Protein AF-A0A376YGJ1-F1 (afdb_monomer)

Solvent-accessible surface area (backbone atoms only — not comparable to full-atom values): 17238 Å² total; per-residue (Å²): 116,46,65,42,54,36,73,57,70,42,78,77,44,48,69,61,61,72,71,54,87,67,86,46,34,40,44,53,42,48,94,64,83,71,80,58,82,94,73,68,48,72,69,53,55,66,50,71,24,20,82,58,18,40,48,48,42,49,47,49,36,59,74,69,70,49,82,64,46,78,48,71,44,42,82,84,38,65,70,40,50,52,56,50,50,55,50,50,41,52,53,51,36,58,53,54,35,46,68,36,27,34,44,22,32,42,56,58,47,85,94,53,68,86,50,54,79,63,59,67,58,45,26,73,76,56,35,31,46,74,50,71,45,59,44,58,62,52,34,56,42,26,72,65,55,53,70,66,61,28,52,55,50,47,55,49,46,63,73,53,29,43,64,37,74,45,49,32,92,93,19,90,43,28,66,60,53,49,52,40,37,28,46,29,52,16,51,49,52,52,33,61,76,69,61,42,42,19,31,21,41,20,70,90,51,52,70,82,53,95,64,83,77,26,71,33,46,17,51,42,34,55,75,50,36,10,40,29,63,42,25,15,56,64,53,3,48,48,40,22,46,50,43,62,52,43,66,95,54,90,79,51,73,58,50,76,38,88,66,49,77,44,87,43,98,98,56,70,48,74,47,68,42,60,98,60,49,49,26,62,51,66,55,85,63,90,48,52,77,45,78,88,79,92,77,84,84,58,75,76,76,85,69,82,132

InterPro domains:
  IPR003762 L-arabinose isomerase [PTHR38464] (1-297)
  IPR004216 L-fucose/L-arabinose isomerase, C-terminal [SSF50443] (253-297)
  IPR009015 L-fucose isomerase, N-terminal/central domain superfamily [SSF53743] (1-250)
  IPR024664 L-arabinose isomerase, C-terminal [PF11762] (252-297)
  IPR038583 L-arabinose isomerase, N-terminal domain superfamily [G3DSA:3.40.50.10940] (1-99)
  IPR055389 L-arabinose isomerase, N-terminal domain [PF02610] (1-97)
  IPR055390 L-arabinose isomerase, central domain [PF24856] (101-248)

Radius of gyration: 26.31 Å; Cα contacts (8 Å, |Δi|>4): 463; chains: 1; bounding box: 79×52×74 Å

Organism: Escherichia coli (NCBI:txid562)

Foldseek 3Di:
DDEQQAADQQVVCVVVVVPDPAAAEYELEWADQDDPVVDDDPVNCRGRPSVVSVVNNVVVCVVVVHDYHYAYDYPPDPVSVVVVVLVVLVRVLLVVQLVAEEEEADAFAPPDDPLDDDQVVCCVVRNYHYDYDYLVVLLVLLVPDDLVQLVVVVVVLVVFAAEDQLCDVVHVCVVVSSLLSSSLRSVVVVCVVVVHQFYEYELAHNVNRPDDNFPSQLVVVLVQFFYDYRRRRVRSSVQSSVSSSCPPHDAFTWDWDQDDWDDDVVDTDTDIDDLHHTHCSHPPDRHYYDDDDDDDPRPPPDDDD

pLDDT: mean 96.45, std 10.02, range [27.73, 98.94]

Nearest PDB structures (foldseek):
  4f2d-assembly1_A  TM=1.000E+00  e=1.260E-53  Escherichia coli K-12
  2ajt-assembly1_A  TM=9.949E-01  e=4.980E-51  Escherichia coli
  7chl-assembly1_D  TM=9.879E-01  e=1.917E-42  Alicyclobacillus sp. TP7
  7cyy-assembly1_A  TM=9.815E-01  e=2.415E-39  Geobacillus kaustophilus HTA426
  7cyy-assembly1_F-2  TM=9.800E-01  e=7.699E-39  Geobacillus kaustophilus HTA426

Secondary structure (DSSP, 8-state):
-B---S---GGGGHHHHHH--S-EEEEE--SSSS--TTT--HHHHHHS-HHHHHHHHHHHHHHTT--EEEEES-TT-HHHHHHHHHHHHHHHHHHHHTT-EEEEES-PPTT-STT---HHHHHHHT--EEEEE-HHHHHHHHHTS-HHHHHHHHHHHHHHSEE-TTTSTT-TTHHHHHHHHHHHHHHHHHHHHHT-SEEE--TT--TT-SS--SHHHHHHHHTT-EEESTT-HHHHHHHHHHHHHHTTSSS-----EEEEEE--TT--EEEEE-SS---GGG-SSSSPEE-------S-------

Structure (mmCIF, N/CA/C/O backbone):
data_AF-A0A376YGJ1-F1
#
_entry.id   AF-A0A376YGJ1-F1
#
loop_
_atom_site.group_PDB
_atom_site.id
_atom_site.type_symbol
_atom_site.label_atom_id
_atom_site.label_alt_id
_atom_site.label_comp_id
_atom_site.label_asym_id
_atom_site.label_entity_id
_atom_site.label_seq_id
_atom_site.pdbx_PDB_ins_code
_atom_site.Cartn_x
_atom_site.Cartn_y
_atom_site.Cartn_z
_atom_site.occupancy
_atom_site.B_iso_or_equiv
_atom_site.auth_seq_id
_atom_site.auth_comp_id
_atom_site.auth_asym_id
_atom_site.auth_atom_id
_atom_site.pdbx_PDB_model_num
ATOM 1 N N . MET A 1 1 ? 13.998 -6.269 -17.082 1.00 97.00 1 MET A N 1
ATOM 2 C CA . MET A 1 1 ? 14.797 -5.212 -17.734 1.00 97.00 1 MET A CA 1
ATOM 3 C C . MET A 1 1 ? 15.552 -5.843 -18.888 1.00 97.00 1 MET A C 1
ATOM 5 O O . MET A 1 1 ? 16.022 -6.960 -18.718 1.00 97.00 1 MET A O 1
ATOM 9 N N . VAL A 1 2 ? 15.627 -5.175 -20.035 1.00 98.44 2 VAL A N 1
ATOM 10 C CA . VAL A 1 2 ? 16.348 -5.652 -21.224 1.00 98.44 2 VAL A CA 1
ATOM 11 C C . VAL A 1 2 ? 17.367 -4.609 -21.674 1.00 98.44 2 VAL A C 1
ATOM 13 O O . VAL A 1 2 ? 17.101 -3.410 -21.598 1.00 98.44 2 VAL A O 1
ATOM 16 N N . TRP A 1 3 ? 18.519 -5.066 -22.155 1.00 98.75 3 TRP A N 1
ATOM 17 C CA . TRP A 1 3 ? 19.535 -4.243 -22.805 1.00 98.75 3 TRP A CA 1
ATOM 18 C C . TRP A 1 3 ? 19.910 -4.908 -24.125 1.00 98.75 3 TRP A C 1
ATOM 20 O O . TRP A 1 3 ? 20.276 -6.081 -24.162 1.00 98.75 3 TRP A O 1
ATOM 30 N N . LEU A 1 4 ? 19.778 -4.159 -25.216 1.00 98.62 4 LEU A N 1
ATOM 31 C CA . LEU A 1 4 ? 20.084 -4.627 -26.560 1.00 98.62 4 LEU A CA 1
ATOM 32 C C . LEU A 1 4 ? 21.551 -4.306 -26.844 1.00 98.62 4 LEU A C 1
ATOM 34 O O . LEU A 1 4 ? 21.846 -3.266 -27.428 1.00 98.62 4 LEU A O 1
ATOM 38 N N . HIS A 1 5 ? 22.459 -5.151 -26.350 1.00 98.44 5 HIS A N 1
ATOM 39 C CA . HIS A 1 5 ? 23.905 -4.949 -26.498 1.00 98.44 5 HIS A CA 1
ATOM 40 C C . HIS A 1 5 ? 24.308 -4.854 -27.977 1.00 98.44 5 HIS A C 1
ATOM 42 O O . HIS A 1 5 ? 24.917 -3.872 -28.399 1.00 98.44 5 HIS A O 1
ATOM 48 N N . THR A 1 6 ? 23.861 -5.831 -28.768 1.00 98.31 6 THR A N 1
ATOM 49 C CA . THR A 1 6 ? 24.009 -5.868 -30.224 1.00 98.31 6 THR A CA 1
ATOM 50 C C . THR A 1 6 ? 22.675 -5.627 -30.940 1.00 98.31 6 THR A C 1
ATOM 52 O O . THR A 1 6 ? 21.619 -5.474 -30.313 1.00 98.31 6 THR A O 1
ATOM 55 N N . PHE A 1 7 ? 22.701 -5.612 -32.276 1.00 98.25 7 PHE A N 1
ATOM 56 C CA . PHE A 1 7 ? 21.483 -5.600 -33.073 1.00 98.25 7 PHE A CA 1
ATOM 57 C C . PHE A 1 7 ? 20.750 -6.940 -32.936 1.00 98.25 7 PHE A C 1
ATOM 59 O O . PHE A 1 7 ? 21.272 -7.992 -33.300 1.00 98.25 7 PHE A O 1
ATOM 66 N N . SER A 1 8 ? 19.523 -6.897 -32.419 1.00 98.25 8 SER A N 1
ATOM 67 C CA . SER A 1 8 ? 18.654 -8.063 -32.268 1.00 98.25 8 SER A CA 1
ATOM 68 C C . SER A 1 8 ? 17.369 -7.826 -33.068 1.00 98.25 8 SER A C 1
ATOM 70 O O . SER A 1 8 ? 16.503 -7.087 -32.592 1.00 98.25 8 SER A O 1
ATOM 72 N N . PRO A 1 9 ? 17.242 -8.389 -34.289 1.00 98.62 9 PRO A N 1
ATOM 73 C CA . PRO A 1 9 ? 16.122 -8.113 -35.188 1.00 98.62 9 PRO A CA 1
ATOM 74 C C . PRO A 1 9 ? 14.761 -8.308 -34.509 1.00 98.62 9 PRO A C 1
ATOM 76 O O . PRO A 1 9 ? 14.445 -9.396 -34.016 1.00 98.62 9 PRO A O 1
ATOM 79 N N . ALA A 1 10 ? 13.918 -7.271 -34.500 1.00 98.56 10 ALA A N 1
ATOM 80 C CA . ALA A 1 10 ? 12.790 -7.225 -33.573 1.00 98.56 10 ALA A CA 1
ATOM 81 C C . ALA A 1 10 ? 11.686 -8.256 -33.864 1.00 98.56 10 ALA A C 1
ATOM 83 O O . ALA A 1 10 ? 10.926 -8.623 -32.967 1.00 98.56 10 ALA A O 1
ATOM 84 N N . LYS A 1 11 ? 11.628 -8.809 -35.083 1.00 98.50 11 LYS A N 1
ATOM 85 C CA . LYS A 1 11 ? 10.717 -9.921 -35.407 1.00 98.50 11 LYS A CA 1
ATOM 86 C C . LYS A 1 11 ? 10.926 -11.142 -34.505 1.00 98.50 11 LYS A C 1
ATOM 88 O O . LYS A 1 11 ? 9.956 -11.831 -34.203 1.00 98.50 11 LYS A O 1
ATOM 93 N N . MET A 1 12 ? 12.156 -11.386 -34.044 1.00 98.75 12 MET A N 1
ATOM 94 C CA . MET A 1 12 ? 12.474 -12.488 -33.126 1.00 98.75 12 MET A CA 1
ATOM 95 C C . MET A 1 12 ? 11.789 -12.329 -31.760 1.00 98.75 12 MET A C 1
ATOM 97 O O . MET A 1 12 ? 11.536 -13.316 -31.075 1.00 98.75 12 MET A O 1
ATOM 101 N N . TRP A 1 13 ? 11.448 -11.096 -31.379 1.00 98.75 13 TRP A N 1
ATOM 102 C CA . TRP A 1 13 ? 10.863 -10.771 -30.081 1.00 98.75 13 TRP A CA 1
ATOM 103 C C . TRP A 1 13 ? 9.337 -10.882 -30.053 1.00 98.75 13 TRP A C 1
ATOM 105 O O . TRP A 1 13 ? 8.764 -10.918 -28.968 1.00 98.75 13 TRP A O 1
ATOM 115 N N . ILE A 1 14 ? 8.669 -10.964 -31.211 1.00 98.69 14 ILE A N 1
ATOM 116 C CA . ILE A 1 14 ? 7.203 -10.857 -31.315 1.00 98.69 14 ILE A CA 1
ATOM 117 C C . ILE A 1 14 ? 6.492 -11.888 -30.436 1.00 98.69 14 ILE A C 1
ATOM 119 O O . ILE A 1 14 ? 5.648 -11.514 -29.624 1.00 98.69 14 ILE A O 1
ATOM 123 N N . ASN A 1 15 ? 6.841 -13.172 -30.550 1.00 98.69 15 ASN A N 1
ATOM 124 C CA . ASN A 1 15 ? 6.140 -14.227 -29.811 1.00 98.69 15 ASN A CA 1
ATOM 125 C C . ASN A 1 15 ? 6.351 -14.089 -28.296 1.00 98.69 15 ASN A C 1
ATOM 127 O O . ASN A 1 15 ? 5.395 -14.184 -27.529 1.00 98.69 15 ASN A O 1
ATOM 131 N N . GLY A 1 16 ? 7.582 -13.780 -27.872 1.00 98.50 16 GLY A N 1
ATOM 132 C CA . GLY A 1 16 ? 7.906 -13.558 -26.462 1.00 98.50 16 GLY A CA 1
ATOM 133 C C . GLY A 1 16 ? 7.192 -12.336 -25.881 1.00 98.50 16 GLY A C 1
ATOM 134 O O . GLY A 1 16 ? 6.570 -12.430 -24.825 1.00 98.50 16 GLY A O 1
ATOM 135 N N . LEU A 1 17 ? 7.211 -11.204 -26.591 1.00 98.44 17 LEU A N 1
ATOM 136 C CA . LEU A 1 17 ? 6.514 -9.984 -26.176 1.00 98.44 17 LEU A CA 1
ATOM 137 C C . LEU A 1 17 ? 4.992 -10.154 -26.173 1.00 98.44 17 LEU A C 1
ATOM 139 O O . LEU A 1 17 ? 4.326 -9.551 -25.337 1.00 98.44 17 LEU A O 1
ATOM 143 N N . THR A 1 18 ? 4.434 -10.980 -27.062 1.00 98.44 18 THR A N 1
ATOM 144 C CA . THR A 1 18 ? 2.984 -11.230 -27.138 1.00 98.44 18 THR A CA 1
ATOM 145 C C . THR A 1 18 ? 2.457 -11.940 -25.889 1.00 98.44 18 THR A C 1
ATOM 147 O O . THR A 1 18 ? 1.373 -11.611 -25.417 1.00 98.44 18 THR A O 1
ATOM 150 N N . MET A 1 19 ? 3.217 -12.883 -25.324 1.00 98.38 19 MET A N 1
ATOM 151 C CA . MET A 1 19 ? 2.807 -13.631 -24.125 1.00 98.38 19 MET A CA 1
ATOM 152 C C . MET A 1 19 ? 3.266 -12.998 -22.799 1.00 98.38 19 MET A C 1
ATOM 154 O O . MET A 1 19 ? 2.850 -13.435 -21.723 1.00 98.38 19 MET A O 1
ATOM 158 N N . LEU A 1 20 ? 4.137 -11.986 -22.850 1.00 98.06 20 LEU A N 1
ATOM 159 C CA . LEU A 1 20 ? 4.721 -11.370 -21.662 1.00 98.06 20 LEU A CA 1
ATOM 160 C C . LEU A 1 20 ? 3.669 -10.584 -20.860 1.00 98.06 20 LEU A C 1
ATOM 162 O O . LEU A 1 20 ? 3.177 -9.546 -21.290 1.00 98.06 20 LEU A O 1
ATOM 166 N N . ASN A 1 21 ? 3.384 -11.041 -19.637 1.00 96.56 21 ASN A N 1
ATOM 167 C CA . ASN A 1 21 ? 2.434 -10.398 -18.712 1.00 96.56 21 ASN A CA 1
ATOM 168 C C . ASN A 1 21 ? 3.102 -9.604 -17.565 1.00 96.56 21 ASN A C 1
ATOM 170 O O . ASN A 1 21 ? 2.425 -9.040 -16.693 1.00 96.56 21 ASN A O 1
ATOM 174 N N . LYS A 1 22 ? 4.439 -9.534 -17.564 1.00 97.31 22 LYS A N 1
ATOM 175 C CA . LYS A 1 22 ? 5.247 -8.756 -16.615 1.00 97.31 22 LYS A CA 1
ATOM 176 C C . LYS A 1 22 ? 5.692 -7.438 -17.269 1.00 97.31 22 LYS A C 1
ATOM 178 O O . LYS A 1 22 ? 5.923 -7.417 -18.475 1.00 97.31 22 LYS A O 1
ATOM 183 N N . PRO A 1 23 ? 5.794 -6.334 -16.507 1.00 97.75 23 PRO A N 1
ATOM 184 C CA . PRO A 1 23 ? 6.205 -5.047 -17.064 1.00 97.75 23 PRO A CA 1
ATOM 185 C C . PRO A 1 23 ? 7.635 -5.115 -17.618 1.00 97.75 23 PRO A C 1
ATOM 187 O O . PRO A 1 23 ? 8.488 -5.825 -17.081 1.00 97.75 23 PRO A O 1
ATOM 190 N N . LEU A 1 24 ? 7.904 -4.341 -18.672 1.00 98.50 24 LEU A N 1
ATOM 191 C CA . LEU A 1 24 ? 9.190 -4.320 -19.367 1.00 98.50 24 LEU A CA 1
ATOM 192 C C . LEU A 1 24 ? 9.806 -2.915 -19.354 1.00 98.50 24 LEU A C 1
ATOM 194 O O . LEU A 1 24 ? 9.124 -1.917 -19.587 1.00 98.50 24 LEU A O 1
ATOM 198 N N . LEU A 1 25 ? 11.114 -2.864 -19.097 1.00 98.81 25 LEU A N 1
ATOM 199 C CA . LEU A 1 25 ? 11.947 -1.672 -19.231 1.00 98.81 25 LEU A CA 1
ATOM 200 C C . LEU A 1 25 ? 13.136 -1.991 -20.125 1.00 98.81 25 LEU A C 1
ATOM 202 O O . LEU A 1 25 ? 13.844 -2.974 -19.879 1.00 98.81 25 LEU A O 1
ATOM 206 N N . GLN A 1 26 ? 13.353 -1.140 -21.120 1.00 98.81 26 GLN A N 1
ATOM 207 C CA . GLN A 1 26 ? 14.577 -1.081 -21.898 1.00 98.81 26 GLN A CA 1
ATOM 208 C C . GLN A 1 26 ? 15.569 -0.148 -21.204 1.00 98.81 26 GLN A C 1
ATOM 210 O O . GLN A 1 26 ? 15.301 1.045 -21.038 1.00 98.81 26 GLN A O 1
ATOM 215 N N . PHE A 1 27 ? 16.734 -0.681 -20.843 1.00 98.81 27 PHE A N 1
ATOM 216 C CA . PHE A 1 27 ? 17.872 0.142 -20.467 1.00 98.81 27 PHE A CA 1
ATOM 217 C C . PHE A 1 27 ? 18.723 0.393 -21.717 1.00 98.81 27 PHE A C 1
ATOM 219 O O . PHE A 1 27 ? 19.460 -0.477 -22.185 1.00 98.81 27 PHE A O 1
ATOM 226 N N . HIS A 1 28 ? 18.544 1.569 -22.316 1.00 98.81 28 HIS A N 1
ATOM 227 C CA . HIS A 1 28 ? 19.243 2.018 -23.515 1.00 98.81 28 HIS A CA 1
ATOM 228 C C . HIS A 1 28 ? 20.623 2.564 -23.124 1.00 98.81 28 HIS A C 1
ATOM 230 O O . HIS A 1 28 ? 20.833 3.772 -23.004 1.00 98.81 28 HIS A O 1
ATOM 236 N N . THR A 1 29 ? 21.541 1.637 -22.852 1.00 98.81 29 THR A N 1
ATOM 237 C CA . THR A 1 29 ? 22.877 1.912 -22.315 1.00 98.81 29 THR A CA 1
ATOM 238 C C . THR A 1 29 ? 23.989 1.387 -23.224 1.00 98.81 29 THR A C 1
ATOM 240 O O . THR A 1 29 ? 23.731 0.725 -24.227 1.00 98.81 29 THR A O 1
ATOM 243 N N . GLN A 1 30 ? 25.237 1.670 -22.866 1.00 98.44 30 GLN A N 1
ATOM 244 C CA . GLN A 1 30 ? 26.439 1.211 -23.556 1.00 98.44 30 GLN A CA 1
ATOM 245 C C . GLN A 1 30 ? 27.495 0.812 -22.522 1.00 98.44 30 GLN A C 1
ATOM 247 O O . GLN A 1 30 ? 27.540 1.385 -21.435 1.00 98.44 30 GLN A O 1
ATOM 252 N N . PHE A 1 31 ? 28.345 -0.164 -22.855 1.00 98.25 31 PHE A N 1
ATOM 253 C CA . PHE A 1 31 ? 29.395 -0.646 -21.953 1.00 98.25 31 PHE A CA 1
ATOM 254 C C . PHE A 1 31 ? 30.426 0.449 -21.628 1.00 98.25 31 PHE A C 1
ATOM 256 O O . PHE A 1 31 ? 30.627 0.799 -20.464 1.00 98.25 31 PHE A O 1
ATOM 263 N N . ASN A 1 32 ? 31.041 1.027 -22.659 1.00 97.44 32 ASN A N 1
ATOM 264 C CA . ASN A 1 32 ? 31.945 2.167 -22.556 1.00 97.44 32 ASN A CA 1
ATOM 265 C C . ASN A 1 32 ? 31.159 3.488 -22.478 1.00 97.44 32 ASN A C 1
ATOM 267 O O . ASN A 1 32 ? 30.147 3.657 -23.162 1.00 97.44 32 ASN A O 1
ATOM 271 N N . ALA A 1 33 ? 31.646 4.430 -21.666 1.00 97.31 33 ALA A N 1
ATOM 272 C CA . ALA A 1 33 ? 31.049 5.761 -21.540 1.00 97.31 33 ALA A CA 1
ATOM 273 C C . ALA A 1 33 ? 31.447 6.675 -22.711 1.00 97.31 33 ALA A C 1
ATOM 275 O O . ALA A 1 33 ? 30.586 7.171 -23.431 1.00 97.31 33 ALA A O 1
ATOM 276 N N . ALA A 1 34 ? 32.753 6.861 -22.923 1.00 98.06 34 ALA A N 1
ATOM 277 C CA . ALA A 1 34 ? 33.300 7.608 -24.054 1.00 98.06 34 ALA A CA 1
ATOM 278 C C . ALA A 1 34 ? 33.642 6.672 -25.222 1.00 98.06 34 ALA A C 1
ATOM 280 O O . ALA A 1 34 ? 33.912 5.485 -25.019 1.00 98.06 34 ALA A O 1
ATOM 281 N N . LEU A 1 35 ? 33.634 7.205 -26.444 1.00 98.00 35 LEU A N 1
ATOM 282 C CA . LEU A 1 35 ? 34.082 6.474 -27.628 1.00 98.00 35 LEU A CA 1
ATOM 283 C C . LEU A 1 35 ? 35.618 6.430 -27.681 1.00 98.00 35 LEU A C 1
ATOM 285 O O . LEU A 1 35 ? 36.258 7.443 -27.389 1.00 98.00 35 LEU A O 1
ATOM 289 N N . PRO A 1 36 ? 36.217 5.288 -28.060 1.00 97.62 36 PRO A N 1
ATOM 290 C CA . PRO A 1 36 ? 37.661 5.171 -28.211 1.00 97.62 36 PRO A CA 1
ATOM 291 C C . PRO A 1 36 ? 38.105 5.737 -29.571 1.00 97.62 36 PRO A C 1
ATOM 293 O O . PRO A 1 36 ? 38.353 4.987 -30.505 1.00 97.62 36 PRO A O 1
ATOM 296 N N . TRP A 1 37 ? 38.161 7.065 -29.713 1.00 98.12 37 TRP A N 1
ATOM 297 C CA . TRP A 1 37 ? 38.363 7.738 -31.010 1.00 98.12 37 TRP A CA 1
ATOM 298 C C . TRP A 1 37 ? 39.585 7.261 -31.801 1.00 98.12 37 TRP A C 1
ATOM 300 O O . TRP A 1 37 ? 39.493 7.110 -33.015 1.00 98.12 37 TRP A O 1
ATOM 310 N N . ASP A 1 38 ? 40.692 6.985 -31.116 1.00 98.06 38 ASP A N 1
ATOM 311 C CA . ASP A 1 38 ? 41.955 6.609 -31.759 1.00 98.06 38 ASP A CA 1
ATOM 312 C C . ASP A 1 38 ? 42.043 5.113 -32.109 1.00 98.06 38 ASP A C 1
ATOM 314 O O . ASP A 1 38 ? 42.959 4.701 -32.819 1.00 98.06 38 ASP A O 1
ATOM 318 N N . SER A 1 39 ? 41.120 4.285 -31.605 1.00 97.38 39 SER A N 1
ATOM 319 C CA . SER A 1 39 ? 41.153 2.823 -31.769 1.00 97.38 39 SER A CA 1
ATOM 320 C C . SER A 1 39 ? 39.818 2.192 -32.168 1.00 97.38 39 SER A C 1
ATOM 322 O O . SER A 1 39 ? 39.719 0.968 -32.218 1.00 97.38 39 SER A O 1
ATOM 324 N N . ILE A 1 40 ? 38.787 2.993 -32.451 1.00 97.44 40 ILE A N 1
ATOM 325 C CA . ILE A 1 40 ? 37.493 2.494 -32.914 1.00 97.44 40 ILE A CA 1
ATOM 326 C C . ILE A 1 40 ? 37.634 1.832 -34.287 1.00 97.44 40 ILE A C 1
ATOM 328 O O . ILE A 1 40 ? 38.136 2.427 -35.240 1.00 97.44 40 ILE A O 1
ATOM 332 N N . ASP A 1 41 ? 37.145 0.601 -34.390 1.00 98.12 41 ASP A N 1
ATOM 333 C CA . ASP A 1 41 ? 37.183 -0.198 -35.608 1.00 98.12 41 ASP A CA 1
ATOM 334 C C . ASP A 1 41 ? 35.850 -0.934 -35.850 1.00 98.12 41 ASP A C 1
ATOM 336 O O . ASP A 1 41 ? 34.850 -0.739 -35.150 1.00 98.12 41 ASP A O 1
ATOM 340 N N . MET A 1 42 ? 35.810 -1.760 -36.900 1.00 98.00 42 MET A N 1
ATOM 341 C CA . MET A 1 42 ? 34.613 -2.522 -37.264 1.00 98.00 42 MET A CA 1
ATOM 342 C C . MET A 1 42 ? 34.237 -3.583 -36.225 1.00 98.00 42 MET A C 1
ATOM 344 O O . MET A 1 42 ? 33.048 -3.861 -36.066 1.00 98.00 42 MET A O 1
ATOM 348 N N . ASP A 1 43 ? 35.205 -4.157 -35.512 1.00 98.25 43 ASP A N 1
ATOM 349 C CA . ASP A 1 43 ? 34.935 -5.168 -34.489 1.00 98.25 43 ASP A CA 1
ATOM 350 C C . ASP A 1 43 ? 34.242 -4.527 -33.285 1.00 98.25 43 ASP A C 1
ATOM 352 O O . ASP A 1 43 ? 33.207 -5.022 -32.822 1.00 98.25 43 ASP A O 1
ATOM 356 N N . PHE A 1 44 ? 34.726 -3.356 -32.861 1.00 98.25 44 PHE A N 1
ATOM 357 C CA . PHE A 1 44 ? 34.048 -2.527 -31.871 1.00 98.25 44 PHE A CA 1
ATOM 358 C C . PHE A 1 44 ? 32.624 -2.159 -32.321 1.00 98.25 44 PHE A C 1
ATOM 360 O O . PHE A 1 44 ? 31.667 -2.337 -31.563 1.00 98.25 44 PHE A O 1
ATOM 367 N N . MET A 1 45 ? 32.445 -1.687 -33.562 1.00 97.88 45 MET A N 1
ATOM 368 C CA . MET A 1 45 ? 31.122 -1.291 -34.067 1.00 97.88 45 MET A CA 1
ATOM 369 C C . MET A 1 45 ? 30.140 -2.467 -34.192 1.00 97.88 45 MET A C 1
ATOM 371 O O . MET A 1 45 ? 28.945 -2.287 -33.953 1.00 97.88 45 MET A O 1
ATOM 375 N N . ASN A 1 46 ? 30.616 -3.673 -34.513 1.00 97.00 46 ASN A N 1
ATOM 376 C CA . ASN A 1 46 ? 29.782 -4.877 -34.558 1.00 97.00 46 ASN A CA 1
ATOM 377 C C . ASN A 1 46 ? 29.303 -5.309 -33.159 1.00 97.00 46 ASN A C 1
ATOM 379 O O . ASN A 1 46 ? 28.216 -5.885 -33.025 1.00 97.00 46 ASN A O 1
ATOM 383 N N . LEU A 1 47 ? 30.083 -5.022 -32.115 1.00 98.25 47 LEU A N 1
ATOM 384 C CA . LEU A 1 47 ? 29.772 -5.403 -30.740 1.00 98.25 47 LEU A CA 1
ATOM 385 C C . LEU A 1 47 ? 28.927 -4.345 -30.008 1.00 98.25 47 LEU A C 1
ATOM 387 O O . LEU A 1 47 ? 27.891 -4.665 -29.425 1.00 98.25 47 LEU A O 1
ATOM 391 N N . ASN A 1 48 ? 29.332 -3.075 -30.055 1.00 98.00 48 ASN A N 1
ATOM 392 C CA . ASN A 1 48 ? 28.802 -1.996 -29.215 1.00 98.00 48 ASN A CA 1
ATOM 393 C C . ASN A 1 48 ? 27.710 -1.179 -29.924 1.00 98.00 48 ASN A C 1
ATOM 395 O O . ASN A 1 48 ? 27.840 0.025 -30.131 1.00 98.00 48 ASN A O 1
ATOM 399 N N . GLN A 1 49 ? 26.605 -1.832 -30.288 1.00 98.00 49 GLN A N 1
ATOM 400 C CA . GLN A 1 49 ? 25.630 -1.275 -31.234 1.00 98.00 49 GLN A CA 1
ATOM 401 C C . GLN A 1 49 ? 24.210 -1.059 -30.676 1.00 98.00 49 GLN A C 1
ATOM 403 O O . GLN A 1 49 ? 23.213 -1.075 -31.408 1.00 98.00 49 GLN A O 1
ATOM 408 N N . THR A 1 50 ? 24.087 -0.778 -29.374 1.00 98.69 50 THR A N 1
ATOM 409 C CA . THR A 1 50 ? 22.798 -0.416 -28.754 1.00 98.69 50 THR A CA 1
ATOM 410 C C . THR A 1 50 ? 22.153 0.821 -29.392 1.00 98.69 50 THR A C 1
ATOM 412 O O . THR A 1 50 ? 20.924 0.907 -29.422 1.00 98.69 50 THR A O 1
ATOM 415 N N . ALA A 1 51 ? 22.941 1.750 -29.948 1.00 98.44 51 ALA A N 1
ATOM 416 C CA . ALA A 1 51 ? 22.440 2.989 -30.546 1.00 98.44 51 ALA A CA 1
ATOM 417 C C . ALA A 1 51 ? 21.348 2.745 -31.608 1.00 98.44 51 ALA A C 1
ATOM 419 O O . ALA A 1 51 ? 20.303 3.402 -31.569 1.00 98.44 51 ALA A O 1
ATOM 420 N N . HIS A 1 52 ? 21.531 1.772 -32.507 1.00 98.31 52 HIS A N 1
ATOM 421 C CA . HIS A 1 52 ? 20.501 1.356 -33.471 1.00 98.31 52 HIS A CA 1
ATOM 422 C C . HIS A 1 52 ? 19.746 0.093 -33.048 1.00 98.31 52 HIS A C 1
ATOM 424 O O . HIS A 1 52 ? 18.533 0.043 -33.247 1.00 98.31 52 HIS A O 1
ATOM 430 N N . GLY A 1 53 ? 20.386 -0.879 -32.386 1.00 98.56 53 GLY A N 1
ATOM 431 C CA . GLY A 1 53 ? 19.695 -2.081 -31.893 1.00 98.56 53 GLY A CA 1
ATOM 432 C C . GLY A 1 53 ? 18.565 -1.765 -30.909 1.00 98.56 53 GLY A C 1
ATOM 433 O O . GLY A 1 53 ? 17.468 -2.316 -30.992 1.00 98.56 53 GLY A O 1
ATOM 434 N N . GLY A 1 54 ? 18.785 -0.796 -30.022 1.00 98.69 54 GLY A N 1
ATOM 435 C CA . GLY A 1 54 ? 17.764 -0.326 -29.099 1.00 98.69 54 GLY A CA 1
ATOM 436 C C . GLY A 1 54 ? 16.619 0.442 -29.769 1.00 98.69 54 GLY A C 1
ATOM 437 O O . GLY A 1 54 ? 15.508 0.414 -29.245 1.00 98.69 54 GLY A O 1
ATOM 438 N N . ARG A 1 55 ? 16.854 1.096 -30.915 1.00 98.81 55 ARG A N 1
ATOM 439 C CA . ARG A 1 55 ? 15.804 1.788 -31.688 1.00 98.81 55 ARG A CA 1
ATOM 440 C C . ARG A 1 55 ? 14.891 0.796 -32.407 1.00 98.81 55 ARG A C 1
ATOM 442 O O . ARG A 1 55 ? 13.676 0.958 -32.358 1.00 98.81 55 ARG A O 1
ATOM 449 N N . GLU A 1 56 ? 15.469 -0.249 -32.994 1.00 98.75 56 GLU A N 1
ATOM 450 C CA . GLU A 1 56 ? 14.728 -1.361 -33.609 1.00 98.75 56 GLU A CA 1
ATOM 451 C C . GLU A 1 56 ? 13.829 -2.074 -32.584 1.00 98.75 56 GLU A C 1
ATOM 453 O O . GLU A 1 56 ? 12.646 -2.311 -32.831 1.00 98.75 56 GLU A O 1
ATOM 458 N N . PHE A 1 57 ? 14.344 -2.331 -31.376 1.00 98.81 57 PHE A N 1
ATOM 459 C CA . PHE A 1 57 ? 13.518 -2.860 -30.288 1.00 98.81 57 PHE A CA 1
ATOM 460 C C . PHE A 1 57 ? 12.416 -1.875 -29.851 1.00 98.81 57 PHE A C 1
ATOM 462 O O . PHE A 1 57 ? 11.272 -2.274 -29.631 1.00 98.81 57 PHE A O 1
ATOM 469 N N . GLY A 1 58 ? 12.726 -0.577 -29.784 1.00 98.69 58 GLY A N 1
ATOM 470 C CA . GLY A 1 58 ? 11.732 0.465 -29.511 1.00 98.69 58 GLY A CA 1
ATOM 471 C C . GLY A 1 58 ? 10.587 0.479 -30.533 1.00 98.69 58 GLY A C 1
ATOM 472 O O . GLY A 1 58 ? 9.423 0.634 -30.154 1.00 98.69 58 GLY A O 1
ATOM 473 N N . PHE A 1 59 ? 10.891 0.247 -31.817 1.00 98.81 59 PHE A N 1
ATOM 474 C CA . PHE A 1 59 ? 9.881 0.158 -32.871 1.00 98.81 59 PHE A CA 1
ATOM 475 C C . PHE A 1 59 ? 8.872 -0.963 -32.610 1.00 98.81 59 PHE A C 1
ATOM 477 O O . PHE A 1 59 ? 7.670 -0.703 -32.687 1.00 98.81 59 PHE A O 1
ATOM 484 N N . ILE A 1 60 ? 9.308 -2.188 -32.280 1.00 98.69 60 ILE A N 1
ATOM 485 C CA . ILE A 1 60 ? 8.350 -3.289 -32.091 1.00 98.69 60 ILE A CA 1
ATOM 486 C C . ILE A 1 60 ? 7.448 -3.064 -30.875 1.00 98.69 60 ILE A C 1
ATOM 488 O O . ILE A 1 60 ? 6.249 -3.337 -30.954 1.00 98.69 60 ILE A O 1
ATOM 492 N N . GLY A 1 61 ? 7.981 -2.481 -29.796 1.00 98.19 61 GLY A N 1
ATOM 493 C CA . GLY A 1 61 ? 7.195 -2.086 -28.626 1.00 98.19 61 GLY A CA 1
ATOM 494 C C . GLY A 1 61 ? 6.098 -1.081 -28.976 1.00 98.19 61 GLY A C 1
ATOM 495 O O . GLY A 1 61 ? 4.921 -1.307 -28.677 1.00 98.19 61 GLY A O 1
ATOM 496 N N . ALA A 1 62 ? 6.464 -0.017 -29.700 1.00 98.62 62 ALA A N 1
ATOM 497 C CA . ALA A 1 62 ? 5.522 0.991 -30.181 1.00 98.62 62 ALA A CA 1
ATOM 498 C C . ALA A 1 62 ? 4.501 0.404 -31.173 1.00 98.62 62 ALA A C 1
ATOM 500 O O . ALA A 1 62 ? 3.300 0.661 -31.065 1.00 98.62 62 ALA A O 1
ATOM 501 N N . ARG A 1 63 ? 4.952 -0.442 -32.108 1.00 98.56 63 ARG A N 1
ATOM 502 C CA . ARG A 1 63 ? 4.104 -1.095 -33.113 1.00 98.56 63 ARG A CA 1
ATOM 503 C C . ARG A 1 63 ? 3.057 -2.010 -32.477 1.00 98.56 63 ARG A C 1
ATOM 505 O O . ARG A 1 63 ? 1.916 -2.019 -32.937 1.00 98.56 63 ARG A O 1
ATOM 512 N N . MET A 1 64 ? 3.429 -2.746 -31.430 1.00 98.44 64 MET A N 1
ATOM 513 C CA . MET A 1 64 ? 2.531 -3.610 -30.654 1.00 98.44 64 MET A CA 1
ATOM 514 C C . MET A 1 64 ? 1.695 -2.840 -29.616 1.00 98.44 64 MET A C 1
ATOM 516 O O . MET A 1 64 ? 0.873 -3.451 -28.937 1.00 98.44 64 MET A O 1
ATOM 520 N N . ARG A 1 65 ? 1.882 -1.515 -29.492 1.00 98.19 65 ARG A N 1
ATOM 521 C CA . ARG A 1 65 ? 1.224 -0.644 -28.498 1.00 98.19 65 ARG A CA 1
ATOM 522 C C . ARG A 1 65 ? 1.434 -1.119 -27.056 1.00 98.19 65 ARG A C 1
ATOM 524 O O . ARG A 1 65 ? 0.539 -1.012 -26.219 1.00 98.19 65 ARG A O 1
ATOM 531 N N . GLN A 1 66 ? 2.616 -1.654 -26.764 1.00 97.50 66 GLN A N 1
ATOM 532 C CA . GLN A 1 66 ? 2.972 -2.090 -25.420 1.00 97.50 66 GLN A CA 1
ATOM 533 C C . GLN A 1 66 ? 3.557 -0.933 -24.606 1.00 97.50 66 GLN A C 1
ATOM 535 O O . GLN A 1 66 ? 4.279 -0.086 -25.127 1.00 97.50 66 GLN A O 1
ATOM 540 N N . GLN A 1 67 ? 3.271 -0.911 -23.303 1.00 95.50 67 GLN A N 1
ATOM 541 C CA . GLN A 1 67 ? 3.918 0.022 -22.381 1.00 95.50 67 GLN A CA 1
ATOM 542 C C . GLN A 1 67 ? 5.342 -0.452 -22.083 1.00 95.50 67 GLN A C 1
ATOM 544 O O . GLN A 1 67 ? 5.557 -1.317 -21.232 1.00 95.50 67 GLN A O 1
ATOM 549 N N . HIS A 1 68 ? 6.311 0.107 -22.802 1.00 93.69 68 HIS A N 1
ATOM 550 C CA . HIS A 1 68 ? 7.737 -0.134 -22.591 1.00 93.69 68 HIS A CA 1
ATOM 551 C C . HIS A 1 68 ? 8.369 1.113 -21.981 1.00 93.69 68 HIS A C 1
ATOM 553 O O . HIS A 1 68 ? 8.434 2.161 -22.621 1.00 93.69 68 HIS A O 1
ATOM 559 N N . ALA A 1 69 ? 8.830 1.008 -20.735 1.00 98.56 69 ALA A N 1
ATOM 560 C CA . ALA A 1 69 ? 9.611 2.080 -20.132 1.00 98.56 69 ALA A CA 1
ATOM 561 C C . ALA A 1 69 ? 11.009 2.119 -20.764 1.00 98.56 69 ALA A C 1
ATOM 563 O O . ALA A 1 69 ? 11.586 1.070 -21.057 1.00 98.56 69 ALA A O 1
ATOM 564 N N . VAL A 1 70 ? 11.570 3.315 -20.943 1.00 98.75 70 VAL A N 1
ATOM 565 C CA . VAL A 1 70 ? 12.915 3.493 -21.504 1.00 98.75 70 VAL A CA 1
ATOM 566 C C . VAL A 1 70 ? 13.724 4.421 -20.608 1.00 98.75 70 VAL A C 1
ATOM 568 O O . VAL A 1 70 ? 13.309 5.541 -20.303 1.00 98.75 70 VAL A O 1
ATOM 571 N N . VAL A 1 71 ? 14.901 3.955 -20.200 1.00 98.81 71 VAL A N 1
ATOM 572 C CA . VAL A 1 71 ? 15.920 4.774 -19.538 1.00 98.81 71 VAL A CA 1
ATOM 573 C C . VAL A 1 71 ? 17.154 4.773 -20.425 1.00 98.81 71 VAL A C 1
ATOM 575 O O . VAL A 1 71 ? 17.632 3.711 -20.805 1.00 98.81 71 VAL A O 1
ATOM 578 N N . THR A 1 72 ? 17.654 5.959 -20.755 1.00 98.88 72 THR A N 1
ATOM 579 C CA . THR A 1 72 ? 18.886 6.153 -21.528 1.00 98.88 72 THR A CA 1
ATOM 580 C C . THR A 1 72 ? 19.939 6.756 -20.616 1.00 98.88 72 THR A C 1
ATOM 582 O O . THR A 1 72 ? 19.626 7.697 -19.887 1.00 98.88 72 THR A O 1
ATOM 585 N N . GLY A 1 73 ? 21.157 6.226 -20.669 1.00 98.44 73 GLY A N 1
ATOM 586 C CA . GLY A 1 73 ? 22.292 6.686 -19.869 1.00 98.44 73 GLY A CA 1
ATOM 587 C C . GLY A 1 73 ? 23.384 5.622 -19.802 1.00 98.44 73 GLY A C 1
ATOM 588 O O . GLY A 1 73 ? 23.137 4.456 -20.121 1.00 98.44 73 GLY A O 1
ATOM 589 N N . HIS A 1 74 ? 24.597 6.004 -19.402 1.00 98.62 74 HIS A N 1
ATOM 590 C CA . HIS A 1 74 ? 25.663 5.033 -19.136 1.00 98.62 74 HIS A CA 1
ATOM 591 C C . HIS A 1 74 ? 25.323 4.198 -17.895 1.00 98.62 74 HIS A C 1
ATOM 593 O O . HIS A 1 74 ? 24.650 4.677 -16.986 1.00 98.62 74 HIS A O 1
ATOM 599 N N . TRP A 1 75 ? 25.761 2.942 -17.834 1.00 98.56 75 TRP A N 1
ATOM 600 C CA . TRP A 1 75 ? 25.391 2.048 -16.733 1.00 98.56 75 TRP A CA 1
ATOM 601 C C . TRP A 1 75 ? 25.980 2.454 -15.379 1.00 98.56 75 TRP A C 1
ATOM 603 O O . TRP A 1 75 ? 25.505 1.954 -14.366 1.00 98.56 75 TRP A O 1
ATOM 613 N N . GLN A 1 76 ? 26.968 3.353 -15.336 1.00 98.50 76 GLN A N 1
ATOM 614 C CA . GLN A 1 76 ? 27.492 3.944 -14.097 1.00 98.50 76 GLN A CA 1
ATOM 615 C C . GLN A 1 76 ? 26.830 5.285 -13.737 1.00 98.50 76 GLN A C 1
ATOM 617 O O . GLN A 1 76 ? 27.154 5.858 -12.698 1.00 98.50 76 GLN A O 1
ATOM 622 N N . ASP A 1 77 ? 25.914 5.797 -14.564 1.00 98.69 77 ASP A N 1
ATOM 623 C CA . ASP A 1 77 ? 25.204 7.046 -14.292 1.00 98.69 77 ASP A CA 1
ATOM 624 C C . ASP A 1 77 ? 24.199 6.868 -13.144 1.00 98.69 77 ASP A C 1
ATOM 626 O O . ASP A 1 77 ? 23.244 6.089 -13.230 1.00 98.69 77 ASP A O 1
ATOM 630 N N . LYS A 1 78 ? 24.388 7.649 -12.077 1.00 98.62 78 LYS A N 1
ATOM 631 C CA . LYS A 1 78 ? 23.510 7.650 -10.902 1.00 98.62 78 LYS A CA 1
ATOM 632 C C . LYS A 1 78 ? 22.075 8.056 -11.245 1.00 98.62 78 LYS A C 1
ATOM 634 O O . LYS A 1 78 ? 21.142 7.470 -10.703 1.00 98.62 78 LYS A O 1
ATOM 639 N N . GLN A 1 79 ? 21.873 8.979 -12.190 1.00 98.62 79 GLN A N 1
ATOM 640 C CA . GLN A 1 79 ? 20.523 9.380 -12.607 1.00 98.62 79 GLN A CA 1
ATOM 641 C C . GLN A 1 79 ? 19.801 8.232 -13.327 1.00 98.62 79 GLN A C 1
ATOM 643 O O . GLN A 1 79 ? 18.588 8.051 -13.182 1.00 98.62 79 GLN A O 1
ATOM 648 N N . ALA A 1 80 ? 20.536 7.410 -14.085 1.00 98.62 80 ALA A N 1
ATOM 649 C CA . ALA A 1 80 ? 19.978 6.208 -14.692 1.00 98.62 80 ALA A CA 1
ATOM 650 C C . ALA A 1 80 ? 19.573 5.181 -13.621 1.00 98.62 80 ALA A C 1
ATOM 652 O O . ALA A 1 80 ? 18.489 4.600 -13.724 1.00 98.62 80 ALA A O 1
ATOM 653 N N . HIS A 1 81 ? 20.387 4.999 -12.574 1.00 98.75 81 HIS A N 1
ATOM 654 C CA . HIS A 1 81 ? 20.056 4.120 -11.442 1.00 98.75 81 HIS A CA 1
ATOM 655 C C . HIS A 1 81 ? 18.780 4.560 -10.728 1.00 98.75 81 HIS A C 1
ATOM 657 O O . HIS A 1 81 ? 17.907 3.726 -10.498 1.00 98.75 81 HIS A O 1
ATOM 663 N N . GLU A 1 82 ? 18.630 5.852 -10.438 1.00 98.56 82 GLU A N 1
ATOM 664 C CA . GLU A 1 82 ? 17.432 6.402 -9.788 1.00 98.56 82 GLU A CA 1
ATOM 665 C C . GLU A 1 82 ? 16.166 6.153 -10.619 1.00 98.56 82 GLU A C 1
ATOM 667 O O . GLU A 1 82 ? 15.153 5.668 -10.106 1.00 98.56 82 GLU A O 1
ATOM 672 N N . ARG A 1 83 ? 16.230 6.405 -11.932 1.00 98.69 83 ARG A N 1
ATOM 673 C CA . ARG A 1 83 ? 15.103 6.173 -12.851 1.00 98.69 83 ARG A CA 1
ATOM 674 C C . ARG A 1 83 ? 14.735 4.694 -12.957 1.00 98.69 83 ARG A C 1
ATOM 676 O O . ARG A 1 83 ? 13.549 4.357 -12.950 1.00 98.69 83 ARG A O 1
ATOM 683 N N . ILE A 1 84 ? 15.731 3.809 -13.040 1.00 98.75 84 ILE A N 1
ATOM 684 C CA . ILE A 1 84 ? 15.515 2.356 -13.059 1.00 98.75 84 ILE A CA 1
ATOM 685 C C . ILE A 1 84 ? 14.921 1.893 -11.726 1.00 98.75 84 ILE A C 1
ATOM 687 O O . ILE A 1 84 ? 13.931 1.163 -11.732 1.00 98.75 84 ILE A O 1
ATOM 691 N N . GLY A 1 85 ? 15.464 2.350 -10.595 1.00 98.31 85 GLY A N 1
ATOM 692 C CA . GLY A 1 85 ? 14.974 2.020 -9.257 1.00 98.31 85 GLY A CA 1
ATOM 693 C C . GLY A 1 85 ? 13.523 2.455 -9.040 1.00 98.31 85 GLY A C 1
ATOM 694 O O . GLY A 1 85 ? 12.708 1.671 -8.549 1.00 98.31 85 GLY A O 1
ATOM 695 N N . SER A 1 86 ? 13.164 3.659 -9.496 1.00 98.31 86 SER A N 1
ATOM 696 C CA . SER A 1 86 ? 11.780 4.147 -9.486 1.00 98.31 86 SER A CA 1
ATOM 697 C C . SER A 1 86 ? 10.844 3.234 -10.293 1.00 98.31 86 SER A C 1
ATOM 699 O O . SER A 1 86 ? 9.793 2.820 -9.800 1.00 98.31 86 SER A O 1
ATOM 701 N N . TRP A 1 87 ? 11.251 2.811 -11.496 1.00 98.56 87 TRP A N 1
ATOM 702 C CA . TRP A 1 87 ? 10.475 1.852 -12.287 1.00 98.56 87 TRP A CA 1
ATOM 703 C C . TRP A 1 87 ? 10.373 0.469 -11.622 1.00 98.56 87 TRP A C 1
ATOM 705 O O . TRP A 1 87 ? 9.300 -0.138 -11.625 1.00 98.56 87 TRP A O 1
ATOM 715 N N . MET A 1 88 ? 11.457 -0.031 -11.019 1.00 98.50 88 MET A N 1
ATOM 716 C CA . MET A 1 88 ? 11.460 -1.317 -10.309 1.00 98.50 88 MET A CA 1
ATOM 717 C C . MET A 1 88 ? 10.445 -1.321 -9.162 1.00 98.50 88 MET A C 1
ATOM 719 O O . MET A 1 88 ? 9.708 -2.293 -9.001 1.00 98.50 88 MET A O 1
ATOM 723 N N . ARG A 1 89 ? 10.341 -0.215 -8.419 1.00 97.94 89 ARG A N 1
ATOM 724 C CA . ARG A 1 89 ? 9.348 -0.029 -7.353 1.00 97.94 89 ARG A CA 1
ATOM 725 C C . ARG A 1 89 ? 7.910 -0.130 -7.878 1.00 97.94 89 ARG A C 1
ATOM 727 O O . ARG A 1 89 ? 7.096 -0.840 -7.288 1.00 97.94 89 ARG A O 1
ATOM 734 N N . GLN A 1 90 ? 7.613 0.474 -9.031 1.00 97.75 90 GLN A N 1
ATOM 735 C CA . GLN A 1 90 ? 6.310 0.319 -9.700 1.00 97.75 90 GLN A CA 1
ATOM 736 C C . GLN A 1 90 ? 6.058 -1.124 -10.159 1.00 97.75 90 GLN A C 1
ATOM 738 O O . GLN A 1 90 ? 4.952 -1.649 -10.022 1.00 97.75 90 GLN A O 1
ATOM 743 N N . ALA A 1 91 ? 7.085 -1.799 -10.684 1.00 97.75 91 ALA A N 1
ATOM 744 C CA . ALA A 1 91 ? 6.975 -3.186 -11.124 1.00 97.75 91 ALA A CA 1
ATOM 745 C C . ALA A 1 91 ? 6.657 -4.144 -9.961 1.00 97.75 91 ALA A C 1
ATOM 747 O O . ALA A 1 91 ? 5.824 -5.038 -10.133 1.00 97.75 91 ALA A O 1
ATOM 748 N N . VAL A 1 92 ? 7.268 -3.930 -8.789 1.00 98.12 92 VAL A N 1
ATOM 749 C CA . VAL A 1 92 ? 6.968 -4.670 -7.551 1.00 98.12 92 VAL A CA 1
ATOM 750 C C . VAL A 1 92 ? 5.545 -4.378 -7.078 1.00 98.12 92 VAL A C 1
ATOM 752 O O . VAL A 1 92 ? 4.777 -5.317 -6.878 1.00 98.12 92 VAL A O 1
ATOM 755 N N . SER A 1 93 ? 5.152 -3.101 -6.999 1.00 97.81 93 SER A N 1
ATOM 756 C CA . SER A 1 93 ? 3.793 -2.694 -6.609 1.00 97.81 93 SER A CA 1
ATOM 757 C C . SER A 1 93 ? 2.719 -3.330 -7.505 1.00 97.81 93 SER A C 1
ATOM 759 O O . SER A 1 93 ? 1.724 -3.863 -7.010 1.00 97.81 93 SER A O 1
ATOM 761 N N . LYS A 1 94 ? 2.959 -3.405 -8.824 1.00 97.50 94 LYS A N 1
ATOM 762 C CA . LYS A 1 94 ? 2.062 -4.094 -9.767 1.00 97.50 94 LYS A CA 1
ATOM 763 C C . LYS A 1 94 ? 1.890 -5.580 -9.445 1.00 97.50 94 LYS A C 1
ATOM 765 O O . LYS A 1 94 ? 0.826 -6.114 -9.732 1.00 97.50 94 LYS A O 1
ATOM 770 N N . GLN A 1 95 ? 2.914 -6.267 -8.935 1.00 97.19 95 GLN A N 1
ATOM 771 C CA . GLN A 1 95 ? 2.787 -7.676 -8.545 1.00 97.19 95 GLN A CA 1
ATOM 772 C C . GLN A 1 95 ? 2.064 -7.829 -7.211 1.00 97.19 95 GLN A C 1
ATOM 774 O O . GLN A 1 95 ? 1.124 -8.614 -7.146 1.00 97.19 95 GLN A O 1
ATOM 779 N N . ASP A 1 96 ? 2.442 -7.049 -6.198 1.00 98.38 96 ASP A N 1
ATOM 780 C CA . ASP A 1 96 ? 1.792 -7.066 -4.879 1.00 98.38 96 ASP A CA 1
ATOM 781 C C . ASP A 1 96 ? 0.280 -6.804 -4.993 1.00 98.38 96 ASP A C 1
ATOM 783 O O . ASP A 1 96 ? -0.534 -7.576 -4.489 1.00 98.38 96 ASP A O 1
ATOM 787 N N . THR A 1 97 ? -0.111 -5.817 -5.808 1.00 98.62 97 THR A N 1
ATOM 788 C CA . THR A 1 97 ? -1.521 -5.472 -6.058 1.00 98.62 97 THR A CA 1
ATOM 789 C C . THR A 1 97 ? -2.346 -6.652 -6.591 1.00 98.62 97 THR A C 1
ATOM 791 O O . THR A 1 97 ? -3.532 -6.754 -6.288 1.00 98.62 97 THR A O 1
ATOM 794 N N . ARG A 1 98 ? -1.748 -7.584 -7.353 1.00 98.00 98 ARG A N 1
ATOM 795 C CA . ARG A 1 98 ? -2.460 -8.774 -7.870 1.00 98.00 98 ARG A CA 1
ATOM 796 C C . ARG A 1 98 ? -2.813 -9.783 -6.773 1.00 98.00 98 ARG A C 1
ATOM 798 O O . ARG A 1 98 ? -3.621 -10.669 -7.029 1.00 98.00 98 ARG A O 1
ATOM 805 N N . HIS A 1 99 ? -2.200 -9.671 -5.597 1.00 98.44 99 HIS A N 1
ATOM 806 C CA . HIS A 1 99 ? -2.430 -10.536 -4.439 1.00 98.44 99 HIS A CA 1
ATOM 807 C C . HIS A 1 99 ? -3.132 -9.811 -3.282 1.00 98.44 99 HIS A C 1
ATOM 809 O O . HIS A 1 99 ? -3.510 -10.452 -2.301 1.00 98.44 99 HIS A O 1
ATOM 815 N N . LEU A 1 100 ? -3.347 -8.497 -3.408 1.00 98.88 100 LEU A N 1
ATOM 816 C CA . LEU A 1 100 ? -4.012 -7.670 -2.408 1.00 98.88 100 LEU A CA 1
ATOM 817 C C . LEU A 1 100 ? -5.464 -8.134 -2.207 1.00 98.88 100 LEU A C 1
ATOM 819 O O . LEU A 1 100 ? -6.241 -8.296 -3.154 1.00 98.88 100 LEU A O 1
ATOM 823 N N . LYS A 1 101 ? -5.831 -8.337 -0.942 1.00 98.94 101 LYS A N 1
ATOM 824 C CA . LYS A 1 101 ? -7.195 -8.660 -0.509 1.00 98.94 101 LYS A CA 1
ATOM 825 C C . LYS A 1 101 ? -7.720 -7.577 0.427 1.00 98.94 101 LYS A C 1
ATOM 827 O O . LYS A 1 101 ? -7.086 -7.310 1.452 1.00 98.94 101 LYS A O 1
ATOM 832 N N . VAL A 1 102 ? -8.854 -6.984 0.068 1.00 98.94 102 VAL A N 1
ATOM 833 C CA . VAL A 1 102 ? -9.588 -6.010 0.879 1.00 98.94 102 VAL A CA 1
ATOM 834 C C . VAL A 1 102 ? -10.718 -6.722 1.621 1.00 98.94 102 VAL A C 1
ATOM 836 O O . VAL A 1 102 ? -11.559 -7.367 0.987 1.00 98.94 102 VAL A O 1
ATOM 839 N N . CYS A 1 103 ? -10.739 -6.584 2.946 1.00 98.94 103 CYS A N 1
ATOM 840 C CA . CYS A 1 103 ? -11.824 -7.035 3.819 1.00 98.94 103 CYS A CA 1
ATOM 841 C C . CYS A 1 103 ? -12.721 -5.857 4.198 1.00 98.94 103 CYS A C 1
ATOM 843 O O . CYS A 1 103 ? -12.274 -4.927 4.858 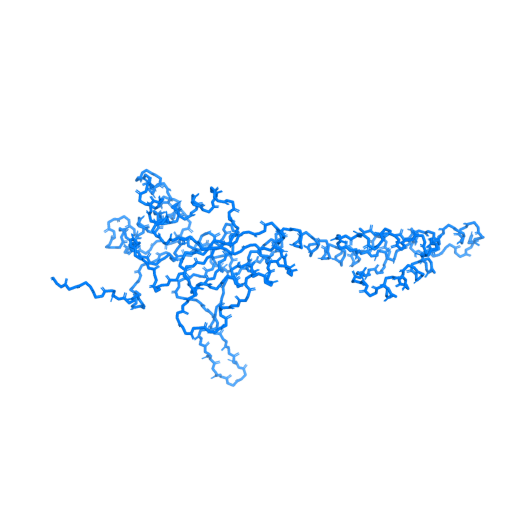1.00 98.94 103 CYS A O 1
ATOM 845 N N . ARG A 1 104 ? -13.991 -5.879 3.809 1.00 98.94 104 ARG A N 1
ATOM 846 C CA . ARG A 1 104 ? -14.945 -4.847 4.233 1.00 98.94 104 ARG A CA 1
ATOM 847 C C . ARG A 1 104 ? -15.729 -5.347 5.439 1.00 98.94 104 ARG A C 1
ATOM 849 O O . ARG A 1 104 ? -16.267 -6.449 5.376 1.00 98.94 104 ARG A O 1
ATOM 856 N N . PHE A 1 105 ? -15.811 -4.544 6.494 1.00 98.81 105 PHE A N 1
ATOM 857 C CA . PHE A 1 105 ? -16.737 -4.763 7.604 1.00 98.81 105 PHE A CA 1
ATOM 858 C C . PHE A 1 105 ? -17.938 -3.834 7.415 1.00 98.81 105 PHE A C 1
ATOM 860 O O . PHE A 1 105 ? -17.834 -2.633 7.663 1.00 98.81 105 PHE A O 1
ATOM 867 N N . GLY A 1 106 ? -19.037 -4.393 6.905 1.00 98.25 106 GLY A N 1
ATOM 868 C CA . GLY A 1 106 ? -20.202 -3.633 6.441 1.00 98.25 106 GLY A CA 1
ATOM 869 C C . GLY A 1 106 ? -20.099 -3.172 4.979 1.00 98.25 106 GLY A C 1
ATOM 870 O O . GLY A 1 106 ? -19.165 -3.530 4.248 1.00 98.25 106 GLY A O 1
ATOM 871 N N . ASP A 1 107 ? -21.106 -2.420 4.531 1.00 98.62 107 ASP A N 1
ATOM 872 C CA . ASP A 1 107 ? -21.181 -1.884 3.167 1.00 98.62 107 ASP A CA 1
ATOM 873 C C . ASP A 1 107 ? -20.766 -0.401 3.098 1.00 98.62 107 ASP A C 1
ATOM 875 O O . ASP A 1 107 ? -20.264 0.166 4.069 1.00 98.62 107 ASP A O 1
ATOM 879 N N . ASN A 1 108 ? -20.918 0.215 1.924 1.00 98.75 108 ASN A N 1
ATOM 880 C CA . ASN A 1 108 ? -20.741 1.651 1.741 1.00 98.75 108 ASN A CA 1
ATOM 881 C C . ASN A 1 108 ? -21.710 2.424 2.649 1.00 98.75 108 ASN A C 1
ATOM 883 O O . ASN A 1 108 ? -22.827 1.961 2.889 1.00 98.75 108 ASN A O 1
ATOM 887 N N . MET A 1 109 ? -21.307 3.612 3.110 1.00 98.44 109 MET A N 1
ATOM 888 C CA . MET A 1 109 ? -22.264 4.557 3.694 1.00 98.44 109 MET A CA 1
ATOM 889 C C . MET A 1 109 ? -23.403 4.815 2.696 1.00 98.44 109 MET A C 1
ATOM 891 O O . MET A 1 109 ? -23.162 5.028 1.502 1.00 98.44 109 MET A O 1
ATOM 895 N N . ARG A 1 110 ? -24.646 4.770 3.181 1.00 98.31 110 ARG A N 1
ATOM 896 C CA . ARG A 1 110 ? -25.845 4.944 2.355 1.00 98.31 110 ARG A CA 1
ATOM 897 C C . ARG A 1 110 ? -25.805 6.262 1.588 1.00 98.31 110 ARG A C 1
ATOM 899 O O . ARG A 1 110 ? -25.358 7.285 2.097 1.00 98.31 110 ARG A O 1
ATOM 906 N N . GLU A 1 111 ? -26.323 6.218 0.363 1.00 98.06 111 GLU A N 1
ATOM 907 C CA . GLU A 1 111 ? -26.433 7.364 -0.551 1.00 98.06 111 GLU A CA 1
ATOM 908 C C . GLU A 1 111 ? -25.091 7.986 -1.006 1.00 98.06 111 GLU A C 1
ATOM 910 O O . GLU A 1 111 ? -25.088 9.005 -1.701 1.00 98.06 111 GLU A O 1
ATOM 915 N N . VAL A 1 112 ? -23.936 7.380 -0.684 1.00 98.44 112 VAL A N 1
ATOM 916 C CA . VAL A 1 112 ? -22.616 7.870 -1.119 1.00 98.44 112 VAL A CA 1
ATOM 917 C C . VAL A 1 112 ? -22.215 7.265 -2.465 1.00 98.44 112 VAL A C 1
ATOM 919 O O . VAL A 1 112 ? -22.036 6.059 -2.605 1.00 98.44 112 VAL A O 1
ATOM 922 N N . ALA A 1 113 ? -21.994 8.122 -3.465 1.00 98.44 113 ALA A N 1
ATOM 923 C CA . ALA A 1 113 ? -21.648 7.687 -4.819 1.00 98.44 113 ALA A CA 1
ATOM 924 C C . ALA A 1 113 ? -20.159 7.335 -4.996 1.00 98.44 113 ALA A C 1
ATOM 926 O O . ALA A 1 113 ? -19.820 6.312 -5.587 1.00 98.44 113 ALA A O 1
ATOM 927 N N . VAL A 1 114 ? -19.248 8.191 -4.513 1.00 98.56 114 VAL A N 1
ATOM 928 C CA . VAL A 1 114 ? -17.816 8.101 -4.863 1.00 98.56 114 VAL A CA 1
ATOM 929 C C . VAL A 1 114 ? -17.132 6.868 -4.278 1.00 98.56 114 VAL A C 1
ATOM 931 O O . VAL A 1 114 ? -16.174 6.370 -4.866 1.00 98.56 114 VAL A O 1
ATOM 934 N N . THR A 1 115 ? -17.620 6.344 -3.152 1.00 98.56 115 THR A N 1
ATOM 935 C CA . THR A 1 115 ? -17.046 5.176 -2.466 1.00 98.56 115 THR A CA 1
ATOM 936 C C . THR A 1 115 ? -17.580 3.849 -3.024 1.00 98.56 115 THR A C 1
ATOM 938 O O . THR A 1 115 ? -16.945 2.807 -2.835 1.00 98.56 115 THR A O 1
ATOM 941 N N . ASP A 1 116 ? -18.654 3.876 -3.817 1.00 98.56 116 ASP A N 1
ATOM 942 C CA . ASP A 1 116 ? -19.180 2.713 -4.536 1.00 98.56 116 ASP A CA 1
ATOM 943 C C . ASP A 1 116 ? -18.391 2.437 -5.840 1.00 98.56 116 ASP A C 1
ATOM 945 O O . ASP A 1 116 ? -17.401 3.105 -6.165 1.00 98.56 116 ASP A O 1
ATOM 949 N N . GLY A 1 117 ? -18.764 1.397 -6.577 1.00 98.56 117 GLY A N 1
ATOM 950 C CA . GLY A 1 117 ? -18.233 1.074 -7.893 1.00 98.56 117 GLY A CA 1
ATOM 951 C C . GLY A 1 117 ? -18.170 -0.424 -8.173 1.00 98.56 117 GLY A C 1
ATOM 952 O O . GLY A 1 117 ? -18.461 -1.278 -7.333 1.00 98.56 117 GLY A O 1
ATOM 953 N N . ASP A 1 118 ? -17.714 -0.748 -9.379 1.00 98.81 118 ASP A N 1
ATOM 954 C CA . ASP A 1 118 ? -17.637 -2.123 -9.860 1.00 98.81 118 ASP A CA 1
ATOM 955 C C . ASP A 1 118 ? -16.370 -2.841 -9.350 1.00 98.81 118 ASP A C 1
ATOM 957 O O . ASP A 1 118 ? -15.262 -2.699 -9.884 1.00 98.81 118 ASP A O 1
ATOM 961 N N . LYS A 1 119 ? -16.553 -3.651 -8.302 1.00 98.81 119 LYS A N 1
ATOM 962 C CA . LYS A 1 119 ? -15.504 -4.484 -7.692 1.00 98.81 119 LYS A CA 1
ATOM 963 C C . LYS A 1 119 ? -14.979 -5.558 -8.661 1.00 98.81 119 LYS A C 1
ATOM 965 O O . LYS A 1 119 ? -13.789 -5.876 -8.626 1.00 98.81 119 LYS A O 1
ATOM 970 N N . VAL A 1 120 ? -15.821 -6.070 -9.567 1.00 98.88 120 VAL A N 1
ATOM 971 C CA . VAL A 1 120 ? -15.425 -7.055 -10.592 1.00 98.88 120 VAL A CA 1
ATOM 972 C C . VAL A 1 120 ? -14.497 -6.397 -11.610 1.00 98.88 120 VAL A C 1
ATOM 974 O O . VAL A 1 120 ? -13.423 -6.930 -11.906 1.00 98.88 120 VAL A O 1
ATOM 977 N N . ALA A 1 121 ? -14.850 -5.204 -12.093 1.00 98.81 121 ALA A N 1
ATOM 978 C CA . ALA A 1 121 ? -13.998 -4.437 -12.998 1.00 98.81 121 ALA A CA 1
ATOM 979 C C . ALA A 1 121 ? -12.644 -4.091 -12.355 1.00 98.81 121 ALA A C 1
ATOM 981 O O . ALA A 1 121 ? -11.599 -4.225 -13.004 1.00 98.81 121 ALA A O 1
ATOM 982 N N . ALA A 1 122 ? -12.637 -3.706 -11.074 1.00 98.81 122 ALA A N 1
ATOM 983 C CA . ALA A 1 122 ? -11.407 -3.432 -10.335 1.00 98.81 122 ALA A CA 1
ATOM 984 C C . ALA A 1 122 ? -10.503 -4.673 -10.233 1.00 98.81 122 ALA A C 1
ATOM 986 O O . ALA A 1 122 ? -9.300 -4.584 -10.501 1.00 98.81 122 ALA A O 1
ATOM 987 N N . GLN A 1 123 ? -11.072 -5.847 -9.948 1.00 98.81 123 GLN A N 1
ATOM 988 C CA . GLN A 1 123 ? -10.316 -7.098 -9.900 1.00 98.81 123 GLN A CA 1
ATOM 989 C C . GLN A 1 123 ? -9.787 -7.514 -11.283 1.00 98.81 123 GLN A C 1
ATOM 991 O O . GLN A 1 123 ? -8.639 -7.945 -11.394 1.00 98.81 123 GLN A O 1
ATOM 996 N N . ILE A 1 124 ? -10.546 -7.324 -12.367 1.00 98.69 124 ILE A N 1
ATOM 997 C CA . ILE A 1 124 ? -10.041 -7.563 -13.732 1.00 98.69 124 ILE A CA 1
ATOM 998 C C . ILE A 1 124 ? -8.853 -6.634 -14.024 1.00 98.69 124 ILE A C 1
ATOM 1000 O O . ILE A 1 124 ? -7.787 -7.088 -14.463 1.00 98.69 124 ILE A O 1
ATOM 1004 N N . LYS A 1 125 ? -9.017 -5.334 -13.752 1.00 98.62 125 LYS A N 1
ATOM 1005 C CA . LYS A 1 125 ? -8.049 -4.295 -14.113 1.00 98.62 125 LYS A CA 1
ATOM 1006 C C . LYS A 1 125 ? -6.770 -4.349 -13.280 1.00 98.62 125 LYS A C 1
ATOM 1008 O O . LYS A 1 125 ? -5.674 -4.308 -13.843 1.00 98.62 125 LYS A O 1
ATOM 1013 N N . PHE A 1 126 ? -6.905 -4.421 -11.960 1.00 98.62 126 PHE A N 1
ATOM 1014 C CA . PHE A 1 126 ? -5.801 -4.291 -11.008 1.00 98.62 126 PHE A CA 1
ATOM 1015 C C . PHE A 1 126 ? -5.429 -5.620 -10.353 1.00 98.62 126 PHE A C 1
ATOM 1017 O O . PHE A 1 126 ? -4.257 -5.837 -10.067 1.00 98.62 126 PHE A O 1
ATOM 1024 N N . GLY A 1 127 ? -6.374 -6.553 -10.219 1.00 98.56 127 GLY A N 1
ATOM 1025 C CA . GLY A 1 127 ? -6.170 -7.893 -9.651 1.00 98.56 127 GLY A CA 1
ATOM 1026 C C . GLY A 1 127 ? -6.449 -8.026 -8.164 1.00 98.56 127 GLY A C 1
ATOM 1027 O O . GLY A 1 127 ? -6.522 -9.157 -7.695 1.00 98.56 127 GLY A O 1
ATOM 1028 N N . PHE A 1 128 ? -6.627 -6.921 -7.440 1.00 98.75 128 PHE A N 1
ATOM 1029 C CA . PHE A 1 128 ? -6.994 -6.998 -6.033 1.00 98.75 128 PHE A CA 1
ATOM 1030 C C . PHE A 1 128 ? -8.440 -7.474 -5.874 1.00 98.75 128 PHE A C 1
ATOM 1032 O O . PHE A 1 128 ? -9.300 -7.173 -6.701 1.00 98.75 128 PHE A O 1
ATOM 1039 N N . SER A 1 129 ? -8.702 -8.225 -4.808 1.00 98.88 129 SER A N 1
ATOM 1040 C CA . SER A 1 129 ? -10.045 -8.717 -4.476 1.00 98.88 129 SER A CA 1
ATOM 1041 C C . SER A 1 129 ? -10.675 -7.869 -3.378 1.00 98.88 129 SER A C 1
ATOM 1043 O O . SER A 1 129 ? -9.977 -7.408 -2.475 1.00 98.88 129 SER A O 1
ATOM 1045 N N . VAL A 1 130 ? -11.991 -7.678 -3.450 1.00 98.94 130 VAL A N 1
ATOM 1046 C CA . VAL A 1 130 ? -12.767 -6.918 -2.466 1.00 98.94 130 VAL A CA 1
ATOM 1047 C C . VAL A 1 130 ? -13.995 -7.728 -2.104 1.00 98.94 130 VAL A C 1
ATOM 1049 O O . VAL A 1 130 ? -14.848 -7.954 -2.958 1.00 98.94 130 VAL A O 1
ATOM 1052 N N . ASN A 1 131 ? -14.089 -8.150 -0.847 1.00 98.88 131 ASN A N 1
ATOM 1053 C CA . ASN A 1 131 ? -15.239 -8.892 -0.340 1.00 98.88 131 ASN A CA 1
ATOM 1054 C C . ASN A 1 131 ? -15.630 -8.363 1.044 1.00 98.88 131 ASN A C 1
ATOM 1056 O O . ASN A 1 131 ? -14.822 -7.725 1.724 1.00 98.88 131 ASN A O 1
ATOM 1060 N N . THR A 1 132 ? -16.876 -8.611 1.432 1.00 98.88 132 THR A N 1
ATOM 1061 C CA . THR A 1 132 ? -17.441 -8.136 2.696 1.00 98.88 132 THR A CA 1
ATOM 1062 C C . THR A 1 132 ? -17.628 -9.304 3.656 1.00 98.88 132 THR A C 1
ATOM 1064 O O . THR A 1 132 ? -18.160 -10.344 3.273 1.00 98.88 132 THR A O 1
ATOM 1067 N N . TRP A 1 133 ? -17.210 -9.096 4.899 1.00 98.81 133 TRP A N 1
ATOM 1068 C CA . TRP A 1 133 ? -17.515 -9.944 6.043 1.00 98.81 133 TRP A CA 1
ATOM 1069 C C . TRP A 1 133 ? -18.492 -9.211 6.955 1.00 98.81 133 TRP A C 1
ATOM 1071 O O . TRP A 1 133 ? -18.465 -7.979 7.055 1.00 98.81 133 TRP A O 1
ATOM 1081 N N . ALA A 1 134 ? -19.380 -9.965 7.599 1.00 98.56 134 ALA A N 1
ATOM 1082 C CA . ALA A 1 134 ? -20.348 -9.374 8.507 1.00 98.56 134 ALA A CA 1
ATOM 1083 C C . ALA A 1 134 ? -19.620 -8.762 9.709 1.00 98.56 134 ALA A C 1
ATOM 1085 O O . ALA A 1 134 ? -18.670 -9.346 10.234 1.00 98.56 134 ALA A O 1
ATOM 1086 N N . VAL A 1 135 ? -20.097 -7.617 10.201 1.00 98.44 135 VAL A N 1
ATOM 1087 C CA . VAL A 1 135 ? -19.552 -7.003 11.425 1.00 98.44 135 VAL A CA 1
ATOM 1088 C C . VAL A 1 135 ? -19.640 -7.977 12.606 1.00 98.44 135 VAL A C 1
ATOM 1090 O O . VAL A 1 135 ? -18.718 -8.054 13.413 1.00 98.44 135 VAL A O 1
ATOM 1093 N N . GLY A 1 136 ? -20.679 -8.818 12.645 1.00 98.38 136 GLY A N 1
ATOM 1094 C CA . GLY A 1 136 ? -20.819 -9.901 13.622 1.00 98.38 136 GLY A CA 1
ATOM 1095 C C . GLY A 1 136 ? -19.658 -10.907 13.633 1.00 98.38 136 GLY A C 1
ATOM 1096 O O . GLY A 1 136 ? -19.279 -11.366 14.710 1.00 98.38 136 GLY A O 1
ATOM 1097 N N . ASP A 1 137 ? -19.047 -11.208 12.481 1.00 98.69 137 ASP A N 1
ATOM 1098 C CA . ASP A 1 137 ? -17.888 -12.110 12.404 1.00 98.69 137 ASP A CA 1
ATOM 1099 C C . ASP A 1 137 ? -16.667 -11.470 13.081 1.00 98.69 137 ASP A C 1
ATOM 1101 O O . ASP A 1 137 ? -15.947 -12.122 13.838 1.00 98.69 137 ASP A O 1
ATOM 1105 N N . LEU A 1 138 ? -16.465 -10.163 12.872 1.00 98.75 138 LEU A N 1
ATOM 1106 C CA . LEU A 1 138 ? -15.427 -9.404 13.569 1.00 98.75 138 LEU A CA 1
ATOM 1107 C C . LEU A 1 138 ? -15.696 -9.356 15.078 1.00 98.75 138 LEU A C 1
ATOM 1109 O O . LEU A 1 138 ? -14.784 -9.585 15.871 1.00 98.75 138 LEU A O 1
ATOM 1113 N N . VAL A 1 139 ? -16.943 -9.103 15.481 1.00 98.75 139 VAL A N 1
ATOM 1114 C CA . VAL A 1 139 ? -17.355 -9.054 16.894 1.00 98.75 139 VAL A CA 1
ATOM 1115 C C . VAL A 1 139 ? -17.036 -10.362 17.614 1.00 98.75 139 VAL A C 1
ATOM 1117 O O . VAL A 1 139 ? -16.545 -10.326 18.742 1.00 98.75 139 VAL A O 1
ATOM 1120 N N . GLN A 1 140 ? -17.248 -11.517 16.976 1.00 98.75 140 GLN A N 1
ATOM 1121 C CA . GLN A 1 140 ? -16.876 -12.811 17.559 1.00 98.75 140 GLN A CA 1
ATOM 1122 C C . GLN A 1 140 ? -15.377 -12.884 17.875 1.00 98.75 140 GLN A C 1
ATOM 1124 O O . GLN A 1 140 ? -14.999 -13.315 18.966 1.00 98.75 140 GLN A O 1
ATOM 1129 N N . VAL A 1 141 ? -14.520 -12.414 16.962 1.00 98.81 141 VAL A N 1
ATOM 1130 C CA . VAL A 1 141 ? -13.067 -12.417 17.176 1.00 98.81 141 VAL A CA 1
ATOM 1131 C C . VAL A 1 141 ? -12.659 -11.401 18.245 1.00 98.81 141 VAL A C 1
ATOM 1133 O O . VAL A 1 141 ? -11.884 -11.755 19.134 1.00 98.81 141 VAL A O 1
ATOM 1136 N N . VAL A 1 142 ? -13.219 -10.187 18.230 1.00 98.75 142 VAL A N 1
ATOM 1137 C CA . VAL A 1 142 ? -12.980 -9.149 19.254 1.00 98.75 142 VAL A CA 1
ATOM 1138 C C . VAL A 1 142 ? -13.352 -9.655 20.653 1.00 98.75 142 VAL A C 1
ATOM 1140 O O . VAL A 1 142 ? -12.571 -9.519 21.595 1.00 98.75 142 VAL A O 1
ATOM 1143 N N . ASN A 1 143 ? -14.499 -10.319 20.787 1.00 98.62 143 ASN A N 1
ATOM 1144 C CA . ASN A 1 143 ? -14.959 -10.868 22.064 1.00 98.62 143 ASN A CA 1
ATOM 1145 C C . ASN A 1 143 ? -14.143 -12.087 22.531 1.00 98.62 143 ASN A C 1
ATOM 1147 O O . ASN A 1 143 ? -14.209 -12.447 23.703 1.00 98.62 143 ASN A O 1
ATOM 1151 N N . SER A 1 144 ? -13.366 -12.716 21.641 1.00 98.62 144 SER A N 1
ATOM 1152 C CA . SER A 1 144 ? -12.499 -13.860 21.963 1.00 98.62 144 SER A CA 1
ATOM 1153 C C . SER A 1 144 ? -11.096 -13.473 22.449 1.00 98.62 144 SER A C 1
ATOM 1155 O O . SER A 1 144 ? -10.307 -14.347 22.816 1.00 98.62 144 SER A O 1
ATOM 1157 N N . ILE A 1 145 ? -10.737 -12.185 22.401 1.00 98.81 145 ILE A N 1
ATOM 1158 C CA . ILE A 1 145 ? -9.421 -11.715 22.846 1.00 98.81 145 ILE A CA 1
ATOM 1159 C C . ILE A 1 145 ? -9.311 -11.856 24.368 1.00 98.81 145 ILE A C 1
ATOM 1161 O O . ILE A 1 145 ? -10.243 -11.516 25.095 1.00 98.81 145 ILE A O 1
ATOM 1165 N N . SER A 1 146 ? -8.173 -12.351 24.857 1.00 98.69 146 SER A N 1
ATOM 1166 C CA . SER A 1 146 ? -7.945 -12.510 26.293 1.00 98.69 146 SER A CA 1
ATOM 1167 C C . SER A 1 146 ? -7.648 -11.168 26.968 1.00 98.69 146 SER A C 1
ATOM 1169 O O . SER A 1 146 ? -7.039 -10.283 26.369 1.00 98.69 146 SER A O 1
ATOM 1171 N N . ASP A 1 147 ? -8.023 -11.021 28.239 1.00 98.56 147 ASP A N 1
ATOM 1172 C CA . ASP A 1 147 ? -7.709 -9.805 29.006 1.00 98.56 147 ASP A CA 1
ATOM 1173 C C . ASP A 1 147 ? -6.196 -9.603 29.177 1.00 98.56 147 ASP A C 1
ATOM 1175 O O . ASP A 1 147 ? -5.725 -8.470 29.235 1.00 98.56 147 ASP A O 1
ATOM 1179 N N . GLY A 1 148 ? -5.424 -10.695 29.208 1.00 98.69 148 GLY A N 1
ATOM 1180 C CA . GLY A 1 148 ? -3.962 -10.645 29.241 1.00 98.69 148 GLY A CA 1
ATOM 1181 C C . GLY A 1 148 ? -3.372 -9.980 27.996 1.00 98.69 148 GLY A C 1
ATOM 1182 O O . GLY A 1 148 ? -2.545 -9.081 28.132 1.00 98.69 148 GLY A O 1
ATOM 1183 N N . ASP A 1 149 ? -3.843 -10.360 26.802 1.00 98.75 149 ASP A N 1
ATOM 1184 C CA . ASP A 1 149 ? -3.400 -9.741 25.543 1.00 98.75 149 ASP A CA 1
ATOM 1185 C C . ASP A 1 149 ? -3.791 -8.257 25.481 1.00 98.75 149 ASP A C 1
ATOM 1187 O O . ASP A 1 149 ? -2.999 -7.422 25.046 1.00 98.75 149 ASP A O 1
ATOM 1191 N N . VAL A 1 150 ? -5.004 -7.918 25.942 1.00 98.81 150 VAL A N 1
ATOM 1192 C CA . VAL A 1 150 ? -5.484 -6.527 26.001 1.00 98.81 150 VAL A CA 1
ATOM 1193 C C . VAL A 1 150 ? -4.582 -5.680 26.892 1.00 98.81 150 VAL A C 1
ATOM 1195 O O . VAL A 1 150 ? -4.140 -4.616 26.466 1.00 98.81 150 VAL A O 1
ATOM 1198 N N . ASN A 1 151 ? -4.281 -6.150 28.104 1.00 98.50 151 ASN A N 1
ATOM 1199 C CA . ASN A 1 151 ? -3.426 -5.416 29.035 1.00 98.50 151 ASN A CA 1
ATOM 1200 C C . ASN A 1 151 ? -2.013 -5.225 28.465 1.00 98.50 151 ASN A C 1
ATOM 1202 O O . ASN A 1 151 ? -1.500 -4.112 28.503 1.00 98.50 151 ASN A O 1
ATOM 1206 N N . ALA A 1 152 ? -1.435 -6.262 27.851 1.00 98.75 152 ALA A N 1
ATOM 1207 C CA . ALA A 1 152 ? -0.114 -6.175 27.230 1.00 98.75 152 ALA A CA 1
ATOM 1208 C C . ALA A 1 152 ? -0.057 -5.141 26.088 1.00 98.75 152 ALA A C 1
ATOM 1210 O O . ALA A 1 152 ? 0.922 -4.405 25.967 1.00 98.75 152 ALA A O 1
ATOM 1211 N N . LEU A 1 153 ? -1.106 -5.044 25.260 1.00 98.75 153 LEU A N 1
ATOM 1212 C CA . LEU A 1 153 ? -1.169 -4.013 24.218 1.00 98.75 153 LEU A CA 1
ATOM 1213 C C . LEU A 1 153 ? -1.330 -2.605 24.813 1.00 98.75 153 LEU A C 1
ATOM 1215 O O . LEU A 1 153 ? -0.783 -1.643 24.278 1.00 98.75 153 LEU A O 1
ATOM 1219 N N . VAL A 1 154 ? -2.048 -2.463 25.927 1.00 98.56 154 VAL A N 1
ATOM 1220 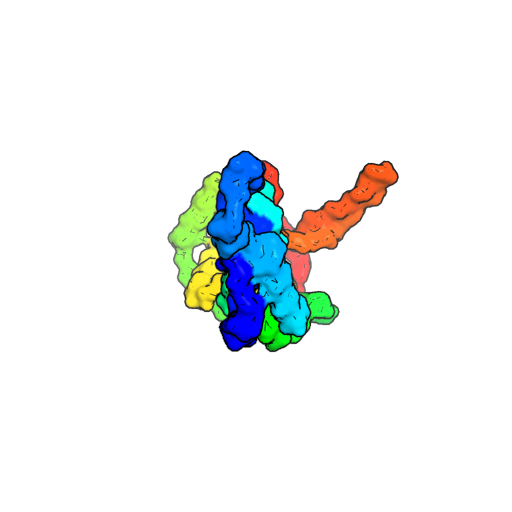C CA . VAL A 1 154 ? -2.150 -1.168 26.608 1.00 98.56 154 VAL A CA 1
ATOM 1221 C C . VAL A 1 154 ? -0.822 -0.757 27.253 1.00 98.56 154 VAL A C 1
ATOM 1223 O O . VAL A 1 154 ? -0.484 0.424 27.193 1.00 98.56 154 VAL A O 1
ATOM 1226 N N . ASP A 1 155 ? -0.023 -1.694 27.767 1.00 98.50 155 ASP A N 1
ATOM 1227 C CA . ASP A 1 155 ? 1.349 -1.401 28.210 1.00 98.50 155 ASP A CA 1
ATOM 1228 C C . ASP A 1 155 ? 2.202 -0.865 27.042 1.00 98.50 155 ASP A C 1
ATOM 1230 O O . ASP A 1 155 ? 2.971 0.090 27.194 1.00 98.50 155 ASP A O 1
ATOM 1234 N N . GLU A 1 156 ? 2.021 -1.418 25.836 1.00 98.44 156 GLU A N 1
ATOM 1235 C CA . GLU A 1 156 ? 2.649 -0.878 24.628 1.00 98.44 156 GLU A CA 1
ATOM 1236 C C . GLU A 1 156 ? 2.150 0.545 24.324 1.00 98.44 156 GLU A C 1
ATOM 1238 O O . GLU A 1 156 ? 2.967 1.421 24.028 1.00 98.44 156 GLU A O 1
ATOM 1243 N N . TYR A 1 157 ? 0.847 0.824 24.455 1.00 98.44 157 TYR A N 1
ATOM 1244 C CA . TYR A 1 157 ? 0.313 2.179 24.276 1.00 98.44 157 TYR A CA 1
ATOM 1245 C C . TYR A 1 157 ? 0.957 3.188 25.231 1.00 98.44 157 TYR A C 1
ATOM 1247 O O . TYR A 1 157 ? 1.348 4.267 24.788 1.00 98.44 157 TYR A O 1
ATOM 1255 N N . GLU A 1 158 ? 1.126 2.838 26.507 1.00 97.62 158 GLU A N 1
ATOM 1256 C CA . GLU A 1 158 ? 1.783 3.703 27.496 1.00 97.62 158 GLU A CA 1
ATOM 1257 C C . GLU A 1 158 ? 3.251 3.986 27.139 1.00 97.62 158 GLU A C 1
ATOM 1259 O O . GLU A 1 158 ? 3.773 5.066 27.425 1.00 97.62 158 GLU A O 1
ATOM 1264 N N . SER A 1 159 ? 3.914 3.049 26.456 1.00 97.31 159 SER A N 1
ATOM 1265 C CA . SER A 1 159 ? 5.277 3.247 25.962 1.00 97.31 159 SER A CA 1
ATOM 1266 C C . SER A 1 159 ? 5.342 4.106 24.689 1.00 97.31 159 SER A C 1
ATOM 1268 O O . SER A 1 159 ? 6.284 4.892 24.533 1.00 97.31 159 SER A O 1
ATOM 1270 N N . CYS A 1 160 ? 4.345 4.005 23.804 1.00 97.31 160 CYS A N 1
ATOM 1271 C CA . CYS A 1 160 ? 4.339 4.638 22.480 1.00 97.31 160 CYS A CA 1
ATOM 1272 C C . CYS A 1 160 ? 3.682 6.024 22.440 1.00 97.31 160 CYS A C 1
ATOM 1274 O O . CYS A 1 160 ? 4.002 6.812 21.550 1.00 97.31 160 CYS A O 1
ATOM 1276 N N . TYR A 1 161 ? 2.771 6.327 23.363 1.00 98.12 161 TYR A N 1
ATOM 1277 C CA . TYR A 1 161 ? 1.948 7.537 23.322 1.00 98.12 161 TYR A CA 1
ATOM 1278 C C . TYR A 1 161 ? 2.082 8.382 24.581 1.00 98.12 161 TYR A C 1
ATOM 1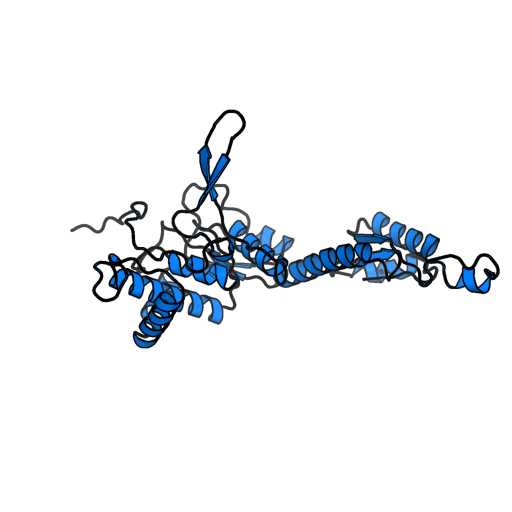280 O O . TYR A 1 161 ? 2.460 7.911 25.653 1.00 98.12 161 TYR A O 1
ATOM 1288 N N . THR A 1 162 ? 1.708 9.652 24.449 1.00 98.31 162 THR A N 1
ATOM 1289 C CA . THR A 1 162 ? 1.456 10.516 25.601 1.00 98.31 162 THR A CA 1
ATOM 1290 C C . THR A 1 162 ? 0.004 10.334 26.036 1.00 98.31 162 THR A C 1
ATOM 1292 O O . THR A 1 162 ? -0.913 10.841 25.390 1.00 98.31 162 THR A O 1
ATOM 1295 N N . MET A 1 163 ? -0.210 9.595 27.126 1.00 97.94 163 MET A N 1
ATOM 1296 C CA . MET A 1 163 ? -1.543 9.331 27.681 1.00 97.94 163 MET A CA 1
ATOM 1297 C C . MET A 1 163 ? -2.070 10.557 28.437 1.00 97.94 163 MET A C 1
ATOM 1299 O O . MET A 1 163 ? -1.417 11.039 29.370 1.00 97.94 163 MET A O 1
ATOM 1303 N N . THR A 1 164 ? -3.263 11.039 28.088 1.00 98.12 164 THR A N 1
ATOM 1304 C CA . THR A 1 164 ? -3.959 12.083 28.862 1.00 98.12 164 THR A CA 1
ATOM 1305 C C . THR A 1 164 ? -4.369 11.586 30.259 1.00 98.12 164 THR A C 1
ATOM 1307 O O . THR A 1 164 ? -4.541 10.383 30.461 1.00 98.12 164 THR A O 1
ATOM 1310 N N . PRO A 1 165 ? -4.602 12.471 31.251 1.00 98.12 165 PRO A N 1
ATOM 1311 C CA . PRO A 1 165 ? -5.036 12.045 32.588 1.00 98.12 165 PRO A CA 1
ATOM 1312 C C . PRO A 1 165 ? -6.302 11.170 32.583 1.00 98.12 165 PRO A C 1
ATOM 1314 O O . PRO A 1 165 ? -6.431 10.254 33.391 1.00 98.12 165 PRO A O 1
ATOM 1317 N N . ALA A 1 166 ? -7.221 11.407 31.641 1.00 96.88 166 ALA A N 1
ATOM 1318 C CA . ALA A 1 166 ? -8.444 10.619 31.496 1.00 96.88 166 ALA A CA 1
ATOM 1319 C C . ALA A 1 166 ? -8.194 9.187 30.980 1.00 96.88 166 ALA A C 1
ATOM 1321 O O . ALA A 1 166 ? -9.020 8.306 31.221 1.00 96.88 166 ALA A O 1
ATOM 1322 N N . THR A 1 167 ? -7.076 8.940 30.288 1.00 97.69 167 THR A N 1
ATOM 1323 C CA . THR A 1 167 ? -6.737 7.651 29.652 1.00 97.69 167 THR A CA 1
ATOM 1324 C C . THR A 1 167 ? -5.701 6.825 30.427 1.00 97.69 167 THR A C 1
ATOM 1326 O O . THR A 1 167 ? -5.516 5.635 30.147 1.00 97.69 167 THR A O 1
ATOM 1329 N N . GLN A 1 168 ? -5.055 7.425 31.428 1.00 96.75 168 GLN A N 1
ATOM 1330 C CA . GLN A 1 168 ? -4.124 6.762 32.346 1.00 96.75 168 GLN A CA 1
ATOM 1331 C C . GLN A 1 168 ? -4.825 5.754 33.275 1.00 96.75 168 GLN A C 1
ATOM 1333 O O . GLN A 1 168 ? -6.054 5.666 33.336 1.00 96.75 168 GLN A O 1
ATOM 1338 N N . ILE A 1 169 ? -4.036 4.973 34.021 1.00 94.88 169 ILE A N 1
ATOM 1339 C CA . ILE A 1 169 ? -4.546 4.110 35.097 1.00 94.88 169 ILE A CA 1
ATOM 1340 C C . ILE A 1 169 ? -5.349 4.970 36.090 1.00 94.88 169 ILE A C 1
ATOM 1342 O O . ILE A 1 169 ? -4.911 6.047 36.481 1.00 94.88 169 ILE A O 1
ATOM 1346 N N . HIS A 1 170 ? -6.540 4.497 36.475 1.00 95.12 170 HIS A N 1
ATOM 1347 C CA . HIS A 1 170 ? -7.547 5.231 37.266 1.00 95.12 170 HIS A CA 1
ATOM 1348 C C . HIS A 1 170 ? -8.203 6.444 36.576 1.00 95.12 170 HIS A C 1
ATOM 1350 O O . HIS A 1 170 ? -9.043 7.102 37.189 1.00 95.12 170 HIS A O 1
ATOM 1356 N N . GLY A 1 171 ? -7.885 6.718 35.308 1.00 96.62 171 GLY A N 1
ATOM 1357 C CA . GLY A 1 171 ? -8.564 7.730 34.505 1.00 96.62 171 GLY A CA 1
ATOM 1358 C C . GLY A 1 171 ? -10.001 7.332 34.152 1.00 96.62 171 GLY A C 1
ATOM 1359 O O . GLY A 1 171 ? -10.313 6.159 33.933 1.00 96.62 171 GLY A O 1
ATOM 1360 N N . GLU A 1 172 ? -10.892 8.320 34.057 1.00 97.12 172 GLU A N 1
ATOM 1361 C CA . GLU A 1 172 ? -12.329 8.113 33.811 1.00 97.12 172 GLU A CA 1
ATOM 1362 C C . GLU A 1 172 ? -12.666 7.436 32.468 1.00 97.12 172 GLU A C 1
ATOM 1364 O O . GLU A 1 172 ? -13.747 6.865 32.322 1.00 97.12 172 GLU A O 1
ATOM 1369 N N . LYS A 1 173 ? -11.750 7.469 31.491 1.00 96.94 173 LYS A N 1
ATOM 1370 C CA . LYS A 1 173 ? -11.893 6.846 30.165 1.00 96.94 173 LYS A CA 1
ATOM 1371 C C . LYS A 1 173 ? -10.971 5.646 29.965 1.00 96.94 173 LYS A C 1
ATOM 1373 O O . LYS A 1 173 ? -10.861 5.144 28.847 1.00 96.94 173 LYS A O 1
ATOM 1378 N N . ARG A 1 174 ? -10.336 5.127 31.024 1.00 97.75 174 ARG A N 1
ATOM 1379 C CA . ARG A 1 174 ? -9.426 3.975 30.912 1.00 97.75 174 ARG A CA 1
ATOM 1380 C C . ARG A 1 174 ? -10.097 2.753 30.282 1.00 97.75 174 ARG A C 1
ATOM 1382 O O . ARG A 1 174 ? -9.476 2.077 29.466 1.00 97.75 174 ARG A O 1
ATOM 1389 N N . GLN A 1 175 ? -11.371 2.501 30.591 1.00 98.12 175 GLN A N 1
ATOM 1390 C CA . GLN A 1 175 ? -12.101 1.383 29.987 1.00 98.12 175 GLN A CA 1
ATOM 1391 C C . GLN A 1 175 ? -12.204 1.519 28.461 1.00 98.12 175 GLN A C 1
ATOM 1393 O O . GLN A 1 175 ? -12.047 0.531 27.757 1.00 98.12 175 GLN A O 1
ATOM 1398 N N . ASN A 1 176 ? -12.390 2.731 27.927 1.00 98.38 176 ASN A N 1
ATOM 1399 C CA . ASN A 1 176 ? -12.438 2.962 26.479 1.00 98.38 176 ASN A CA 1
ATOM 1400 C C . ASN A 1 176 ? -11.109 2.631 25.785 1.00 98.38 176 ASN A C 1
ATOM 1402 O O . ASN A 1 176 ? -11.114 2.167 24.645 1.00 98.38 176 ASN A O 1
ATOM 1406 N N . VAL A 1 177 ? -9.981 2.832 26.475 1.00 98.50 177 VAL A N 1
ATOM 1407 C CA . VAL A 1 177 ? -8.651 2.439 25.983 1.00 98.50 177 VAL A CA 1
ATOM 1408 C C . VAL A 1 177 ? -8.528 0.915 25.922 1.00 98.50 177 VAL A C 1
ATOM 1410 O O . VAL A 1 177 ? -8.063 0.380 24.919 1.00 98.50 177 VAL A O 1
ATOM 1413 N N . LEU A 1 178 ? -9.006 0.207 26.952 1.00 98.62 178 LEU A N 1
ATOM 1414 C CA . LEU A 1 178 ? -9.023 -1.262 26.974 1.00 98.62 178 LEU A CA 1
ATOM 1415 C C . LEU A 1 178 ? -9.922 -1.832 25.864 1.00 98.62 178 LEU A C 1
ATOM 1417 O O . LEU A 1 178 ? -9.525 -2.766 25.168 1.00 98.62 178 LEU A O 1
ATOM 1421 N N . GLU A 1 179 ? -11.099 -1.241 25.638 1.00 98.50 179 GLU A N 1
ATOM 1422 C CA . GLU A 1 179 ? -11.971 -1.631 24.521 1.00 98.50 179 GLU A CA 1
ATOM 1423 C C . GLU A 1 179 ? -11.328 -1.329 23.156 1.00 98.50 179 GLU A C 1
ATOM 1425 O O . GLU A 1 179 ? -11.444 -2.139 22.236 1.00 98.50 179 GLU A O 1
ATOM 1430 N N . ALA A 1 180 ? -10.601 -0.211 23.014 1.00 98.75 180 ALA A N 1
ATOM 1431 C 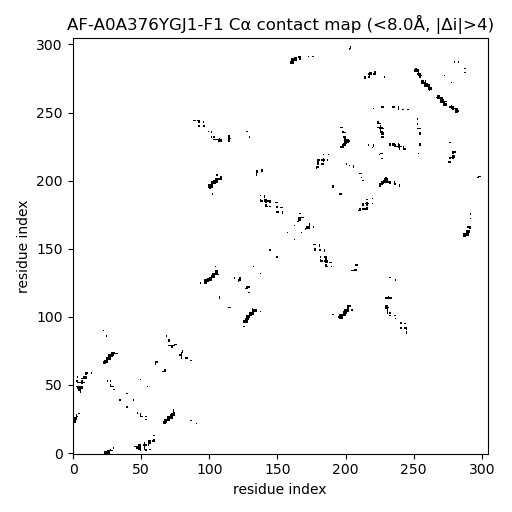CA . ALA A 1 180 ? -9.853 0.099 21.792 1.00 98.75 180 ALA A CA 1
ATOM 1432 C C . ALA A 1 180 ? -8.778 -0.958 21.500 1.00 98.75 180 ALA A C 1
ATOM 1434 O O . ALA A 1 180 ? -8.689 -1.437 20.369 1.00 98.75 180 ALA A O 1
ATOM 1435 N N . ALA A 1 181 ? -8.020 -1.363 22.525 1.00 98.81 181 ALA A N 1
ATOM 1436 C CA . ALA A 1 181 ? -7.009 -2.412 22.422 1.00 98.81 181 ALA A CA 1
ATOM 1437 C C . ALA A 1 181 ? -7.623 -3.770 22.056 1.00 98.81 181 ALA A C 1
ATOM 1439 O O . ALA A 1 181 ? -7.112 -4.477 21.186 1.00 98.81 181 ALA A O 1
ATOM 1440 N N . ARG A 1 182 ? -8.765 -4.125 22.658 1.00 98.81 182 ARG A N 1
ATOM 1441 C CA . ARG A 1 182 ? -9.496 -5.354 22.318 1.00 98.81 182 ARG A CA 1
ATOM 1442 C C . ARG A 1 182 ? -9.944 -5.366 20.855 1.00 98.81 182 ARG A C 1
ATOM 1444 O O . ARG A 1 182 ? -9.781 -6.380 20.174 1.00 98.81 182 ARG A O 1
ATOM 1451 N N . ILE A 1 183 ? -10.469 -4.241 20.367 1.00 98.88 183 ILE A N 1
ATOM 1452 C CA . ILE A 1 183 ? -10.848 -4.068 18.960 1.00 98.88 183 ILE A CA 1
ATOM 1453 C C . ILE A 1 183 ? -9.618 -4.193 18.050 1.00 98.88 183 ILE A C 1
ATOM 1455 O O . ILE A 1 183 ? -9.685 -4.936 17.074 1.00 98.88 183 ILE A O 1
ATOM 1459 N N . GLU A 1 184 ? -8.490 -3.548 18.377 1.00 98.88 184 GLU A N 1
ATOM 1460 C CA . GLU A 1 184 ? -7.245 -3.652 17.597 1.00 98.88 184 GLU A CA 1
ATOM 1461 C C . GLU A 1 184 ? -6.779 -5.101 17.464 1.00 98.88 184 GLU A C 1
ATOM 1463 O O . GLU A 1 184 ? -6.539 -5.572 16.352 1.00 98.88 184 GLU A O 1
ATOM 1468 N N . LEU A 1 185 ? -6.706 -5.830 18.579 1.00 98.94 185 LEU A N 1
ATOM 1469 C CA . LEU A 1 185 ? -6.282 -7.229 18.593 1.00 98.94 185 LEU A CA 1
ATOM 1470 C C . LEU A 1 185 ? -7.244 -8.127 17.812 1.00 98.94 185 LEU A C 1
ATOM 1472 O O . LEU A 1 185 ? -6.797 -8.990 17.053 1.00 98.94 185 LEU A O 1
ATOM 1476 N N . GLY A 1 186 ? -8.554 -7.914 17.964 1.00 98.88 186 GLY A N 1
ATOM 1477 C CA . GLY A 1 186 ? -9.577 -8.656 17.231 1.00 98.88 186 GLY A CA 1
ATOM 1478 C C . GLY A 1 186 ? -9.487 -8.431 15.725 1.00 98.88 186 GLY A C 1
ATOM 1479 O O . GLY A 1 186 ? -9.422 -9.393 14.958 1.00 98.88 186 GLY A O 1
ATOM 1480 N N . MET A 1 187 ? -9.402 -7.167 15.305 1.00 98.94 187 MET A N 1
ATOM 1481 C CA . MET A 1 187 ? -9.229 -6.793 13.902 1.00 98.94 187 MET A CA 1
ATOM 1482 C C . MET A 1 187 ? -7.926 -7.348 13.336 1.00 98.94 187 MET A C 1
ATOM 1484 O O . MET A 1 187 ? -7.947 -7.984 12.287 1.00 98.94 187 MET A O 1
ATOM 1488 N N . LYS A 1 188 ? -6.802 -7.171 14.037 1.00 98.94 188 LYS A N 1
ATOM 1489 C CA . LYS A 1 188 ? -5.496 -7.677 13.602 1.00 98.94 188 LYS A CA 1
ATOM 1490 C C . LYS A 1 188 ? -5.522 -9.189 13.400 1.00 98.94 188 LYS A C 1
ATOM 1492 O O . LYS A 1 188 ? -5.153 -9.664 12.331 1.00 98.94 188 LYS A O 1
ATOM 1497 N N . ARG A 1 189 ? -6.035 -9.935 14.384 1.00 98.88 189 ARG A N 1
ATOM 1498 C CA . ARG A 1 189 ? -6.161 -11.396 14.312 1.00 98.88 189 ARG A CA 1
ATOM 1499 C C . ARG A 1 189 ? -7.026 -11.830 13.128 1.00 98.88 189 ARG A C 1
ATOM 1501 O O . ARG A 1 189 ? -6.631 -12.735 12.397 1.00 98.88 189 ARG A O 1
ATOM 1508 N N . PHE A 1 190 ? -8.169 -11.174 12.914 1.00 98.88 190 PHE A N 1
ATOM 1509 C CA . PHE A 1 190 ? -9.050 -11.449 11.776 1.00 98.88 190 PHE A CA 1
ATOM 1510 C C . PHE A 1 190 ? -8.332 -11.203 10.439 1.00 98.88 190 PHE A C 1
ATOM 1512 O O . PHE A 1 190 ? -8.370 -12.042 9.534 1.00 98.88 190 PHE A O 1
ATOM 1519 N N . LEU A 1 191 ? -7.645 -10.062 10.324 1.00 98.94 191 LEU A N 1
ATOM 1520 C CA . LEU A 1 191 ? -6.928 -9.657 9.118 1.00 98.94 191 LEU A CA 1
ATOM 1521 C C . LEU A 1 191 ? -5.789 -10.624 8.774 1.00 98.94 191 LEU A C 1
ATOM 1523 O O . LEU A 1 191 ? -5.681 -11.059 7.625 1.00 98.94 191 LEU A O 1
ATOM 1527 N N . GLU A 1 192 ? -4.991 -11.008 9.769 1.00 98.88 192 GLU A N 1
ATOM 1528 C CA . GLU A 1 192 ? -3.872 -11.939 9.609 1.00 98.88 192 GLU A CA 1
ATOM 1529 C C . GLU A 1 192 ? -4.346 -13.340 9.206 1.00 98.88 192 GLU A C 1
ATOM 1531 O O . GLU A 1 192 ? -3.834 -13.909 8.240 1.00 98.88 192 GLU A O 1
ATOM 1536 N N . GLN A 1 193 ? -5.366 -13.880 9.879 1.00 98.69 193 GLN A N 1
ATOM 1537 C CA . GLN A 1 193 ? -5.902 -15.212 9.575 1.00 98.69 193 GLN A CA 1
ATOM 1538 C C . GLN A 1 193 ? -6.525 -15.289 8.174 1.00 98.69 193 GLN A C 1
ATOM 1540 O O . GLN A 1 193 ? -6.380 -16.301 7.487 1.00 98.69 193 GLN A O 1
ATOM 1545 N N . GLY A 1 194 ? -7.185 -14.219 7.721 1.00 98.56 194 GLY A N 1
ATOM 1546 C CA . GLY A 1 194 ? -7.747 -14.138 6.370 1.00 98.56 194 GLY A CA 1
ATOM 1547 C C . GLY A 1 194 ? -6.729 -13.803 5.270 1.00 98.56 194 GLY A C 1
ATOM 1548 O O . GLY A 1 194 ? -7.050 -13.872 4.075 1.00 98.56 194 GLY A O 1
ATOM 1549 N N . GLY A 1 195 ? -5.494 -13.449 5.642 1.00 98.75 195 GLY A N 1
ATOM 1550 C CA . GLY A 1 195 ? -4.477 -12.958 4.712 1.00 98.75 195 GLY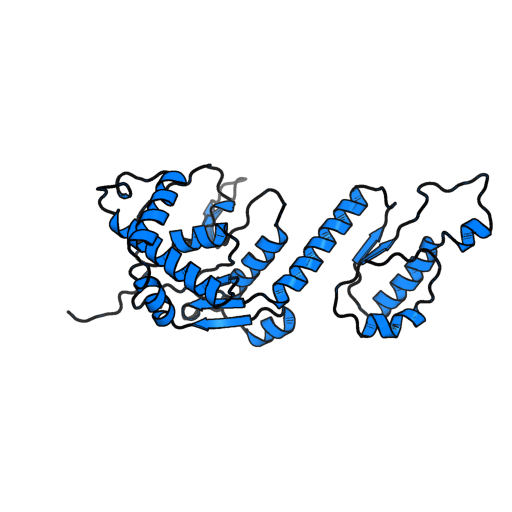 A CA 1
ATOM 1551 C C . GLY A 1 195 ? -4.906 -11.663 4.014 1.00 98.75 195 GLY A C 1
ATOM 1552 O O . GLY A 1 195 ? -4.704 -11.507 2.803 1.00 98.75 195 GLY A O 1
ATOM 1553 N N . PHE A 1 196 ? -5.573 -10.773 4.749 1.00 98.94 196 PHE A N 1
ATOM 1554 C CA . PHE A 1 196 ? -6.011 -9.471 4.261 1.00 98.94 196 PHE A CA 1
ATOM 1555 C C . PHE A 1 196 ? -4.887 -8.445 4.343 1.00 98.94 196 PHE A C 1
ATOM 1557 O O . PHE A 1 196 ? -4.017 -8.509 5.203 1.00 98.94 196 PHE A O 1
ATOM 1564 N N . HIS A 1 197 ? -4.910 -7.489 3.420 1.00 98.88 197 HIS A N 1
ATOM 1565 C CA . HIS A 1 197 ? -3.870 -6.462 3.298 1.00 98.88 197 HIS A CA 1
ATOM 1566 C C . HIS A 1 197 ? -4.432 -5.055 3.500 1.00 98.88 197 HIS A C 1
ATOM 1568 O O . HIS A 1 197 ? -3.693 -4.112 3.785 1.00 98.88 197 HIS A O 1
ATOM 1574 N N . ALA A 1 198 ? -5.740 -4.906 3.318 1.00 98.94 198 ALA A N 1
ATOM 1575 C CA . ALA A 1 198 ? -6.464 -3.672 3.523 1.00 98.94 198 ALA A CA 1
ATOM 1576 C C . ALA A 1 198 ? -7.876 -3.980 4.018 1.00 98.94 198 ALA A C 1
ATOM 1578 O O . ALA A 1 198 ? -8.376 -5.092 3.818 1.00 98.94 198 ALA A O 1
ATOM 1579 N N . PHE A 1 199 ? -8.520 -3.001 4.636 1.00 98.94 199 PHE A N 1
ATOM 1580 C CA . PHE A 1 199 ? -9.886 -3.151 5.109 1.00 98.94 199 PHE A CA 1
ATOM 1581 C C . PHE A 1 199 ? -10.653 -1.831 5.128 1.00 98.94 199 PHE A C 1
ATOM 1583 O O . PHE A 1 199 ? -10.068 -0.765 4.969 1.00 98.94 199 PHE A O 1
ATOM 1590 N N . THR A 1 200 ? -11.966 -1.912 5.307 1.00 98.94 200 THR A N 1
ATOM 1591 C CA . THR A 1 200 ? -12.841 -0.747 5.505 1.00 98.94 200 THR A CA 1
ATOM 1592 C C . THR A 1 200 ? -13.762 -0.993 6.690 1.00 98.94 200 THR A C 1
ATOM 1594 O O . THR A 1 200 ? -14.092 -2.144 6.991 1.00 98.94 200 THR A O 1
ATOM 1597 N N . THR A 1 201 ? -14.223 0.081 7.317 1.00 98.81 201 THR A N 1
ATOM 1598 C CA . THR A 1 201 ? -15.300 0.080 8.319 1.00 98.81 201 THR A CA 1
ATOM 1599 C C . THR A 1 201 ? -16.455 0.945 7.819 1.00 98.81 201 THR A C 1
ATOM 1601 O O . THR A 1 201 ? -16.312 1.657 6.828 1.00 98.81 201 THR A O 1
ATOM 1604 N N . THR A 1 202 ? -17.605 0.884 8.483 1.00 98.31 202 THR A N 1
ATOM 1605 C CA . THR A 1 202 ? -18.690 1.853 8.307 1.00 98.31 202 THR A CA 1
ATOM 1606 C C . THR A 1 202 ? -19.305 2.152 9.666 1.00 98.31 202 THR A C 1
ATOM 1608 O O . THR A 1 202 ? -19.552 1.240 10.453 1.00 98.31 202 THR A O 1
ATOM 1611 N N . PHE A 1 203 ? -19.541 3.426 9.979 1.00 97.00 203 PHE A N 1
ATOM 1612 C CA . PHE A 1 203 ? -20.188 3.798 11.239 1.00 97.00 203 PHE A CA 1
ATOM 1613 C C . PHE A 1 203 ? -21.697 3.496 11.243 1.00 97.00 203 PHE A C 1
ATOM 1615 O O . PHE A 1 203 ? -22.326 3.546 12.300 1.00 97.00 203 PHE A O 1
ATOM 1622 N N . GLU A 1 204 ? -22.286 3.183 10.082 1.00 97.38 204 GLU A N 1
ATOM 1623 C CA . GLU A 1 204 ? -23.707 2.836 9.953 1.00 97.38 204 GLU A CA 1
ATOM 1624 C C . GLU A 1 204 ? -24.019 1.376 10.321 1.00 97.38 204 GLU A C 1
ATOM 1626 O O . GLU A 1 204 ? -25.192 1.037 10.482 1.00 97.38 204 GLU A O 1
ATOM 1631 N N . ASP A 1 205 ? -22.995 0.529 10.472 1.00 97.44 205 ASP A N 1
ATOM 1632 C CA . ASP A 1 205 ? -23.104 -0.851 10.950 1.00 97.44 205 ASP A CA 1
ATOM 1633 C C . ASP A 1 205 ? -21.986 -1.144 11.961 1.00 97.44 205 ASP A C 1
ATOM 1635 O O . ASP A 1 205 ? -20.858 -1.484 11.612 1.00 97.44 205 ASP A O 1
ATOM 1639 N N . LEU A 1 206 ? -22.309 -0.983 13.245 1.00 96.69 206 LEU A N 1
ATOM 1640 C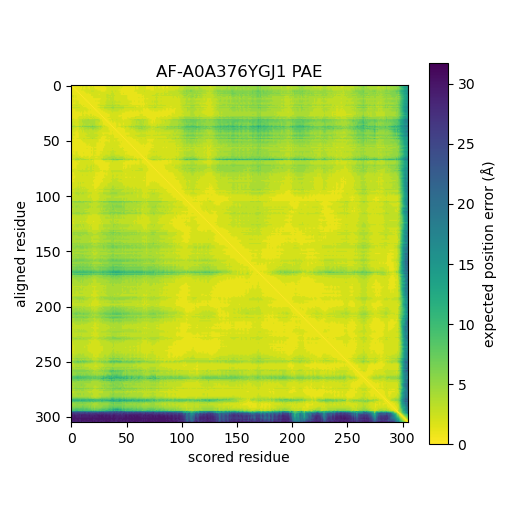 CA . LEU A 1 206 ? -21.407 -1.253 14.373 1.00 96.69 206 LEU A CA 1
ATOM 1641 C C . LEU A 1 206 ? -22.026 -2.244 15.365 1.00 96.69 206 LEU A C 1
ATOM 1643 O O . LEU A 1 206 ? -21.640 -2.290 16.535 1.00 96.69 206 LEU A O 1
ATOM 1647 N N . HIS A 1 207 ? -23.019 -3.025 14.931 1.00 97.25 207 HIS A N 1
ATOM 1648 C CA . HIS A 1 207 ? -23.765 -3.908 15.820 1.00 97.25 207 HIS A CA 1
ATOM 1649 C C . HIS A 1 207 ? -22.844 -4.904 16.533 1.00 97.25 207 HIS A C 1
ATOM 1651 O O . HIS A 1 207 ? -22.203 -5.745 15.910 1.00 97.25 207 HIS A O 1
ATOM 1657 N N . GLY A 1 208 ? -22.801 -4.813 17.865 1.00 97.25 208 GLY A N 1
ATOM 1658 C CA . GLY A 1 208 ? -21.971 -5.660 18.724 1.00 97.25 208 GLY A CA 1
ATOM 1659 C C . GLY A 1 208 ? -20.575 -5.104 19.028 1.00 97.25 208 GLY A C 1
ATOM 1660 O O . GLY A 1 208 ? -19.935 -5.599 19.955 1.00 97.25 208 GLY A O 1
ATOM 1661 N N . LEU A 1 209 ? -20.118 -4.057 18.333 1.00 97.25 209 LEU A N 1
ATOM 1662 C CA . LEU A 1 209 ? -18.894 -3.335 18.684 1.00 97.25 209 LEU A CA 1
ATOM 1663 C C . LEU A 1 209 ? -19.192 -2.249 19.725 1.00 97.25 209 LEU A C 1
ATOM 1665 O O . LEU A 1 209 ? -20.188 -1.534 19.645 1.00 97.25 209 LEU A O 1
ATOM 1669 N N . LYS A 1 210 ? -18.307 -2.109 20.717 1.00 96.75 210 LYS A N 1
ATOM 1670 C CA . LYS A 1 210 ? -18.458 -1.115 21.795 1.00 96.75 210 LYS A CA 1
ATOM 1671 C C . LYS A 1 210 ? -18.205 0.321 21.334 1.00 96.75 210 LYS A C 1
ATOM 1673 O O . LYS A 1 210 ? -18.739 1.247 21.937 1.00 96.75 210 LYS A O 1
ATOM 1678 N N . GLN A 1 211 ? -17.384 0.502 20.302 1.00 96.88 211 GLN A N 1
ATOM 1679 C CA . GLN A 1 211 ? -17.033 1.801 19.730 1.00 96.88 211 GLN A CA 1
ATOM 1680 C C . GLN A 1 211 ? -16.542 1.647 18.284 1.00 96.88 211 GLN A C 1
ATOM 1682 O O . GLN A 1 211 ? -16.117 0.561 17.885 1.00 96.88 211 GLN A O 1
ATOM 1687 N N . LEU A 1 212 ? -16.586 2.741 17.515 1.00 97.50 212 LEU A N 1
ATOM 1688 C CA . LEU A 1 212 ? -16.001 2.812 16.174 1.00 97.50 212 LEU A CA 1
ATOM 1689 C C . LEU A 1 212 ? -14.476 2.571 16.255 1.00 97.50 212 LEU A C 1
ATOM 1691 O O . LEU A 1 212 ? -13.824 3.149 17.133 1.00 97.50 212 LEU A O 1
ATOM 1695 N N . PRO A 1 213 ? -13.880 1.747 15.373 1.00 98.38 213 PRO A N 1
ATOM 1696 C CA . PRO A 1 213 ? -12.436 1.530 15.367 1.00 98.38 213 PRO A CA 1
ATOM 1697 C C . PRO A 1 213 ? -11.639 2.791 14.975 1.00 98.38 213 PRO A C 1
ATOM 1699 O O . PRO A 1 213 ? -11.431 3.057 13.802 1.00 98.38 213 PRO A O 1
ATOM 1702 N N . GLY A 1 214 ? -11.153 3.550 15.963 1.00 98.38 214 GLY A N 1
ATOM 1703 C CA . GLY A 1 214 ? -10.259 4.703 15.759 1.00 98.38 214 GLY A CA 1
ATOM 1704 C C . GLY A 1 214 ? -8.779 4.336 15.889 1.00 98.38 214 GLY A C 1
ATOM 1705 O O . GLY A 1 214 ? -8.111 4.031 14.902 1.00 98.38 214 GLY A O 1
ATOM 1706 N N . LEU A 1 215 ? -8.270 4.311 17.129 1.00 98.69 215 LEU A N 1
ATOM 1707 C CA . LEU A 1 215 ? -6.865 3.997 17.453 1.00 98.69 215 LEU A CA 1
ATOM 1708 C C . LEU A 1 215 ? -6.381 2.687 16.812 1.00 98.69 215 LEU A C 1
ATOM 1710 O O . LEU A 1 215 ? -5.300 2.640 16.224 1.00 98.69 215 LEU A O 1
ATOM 1714 N N . ALA A 1 216 ? -7.221 1.650 16.863 1.00 98.69 216 ALA A N 1
ATOM 1715 C CA . ALA A 1 216 ? -6.968 0.360 16.228 1.00 98.69 216 ALA A CA 1
ATOM 1716 C C . ALA A 1 216 ? -6.606 0.513 14.742 1.00 98.69 216 ALA A C 1
ATOM 1718 O O . ALA A 1 216 ? -5.626 -0.054 14.259 1.00 98.69 216 ALA A O 1
ATOM 1719 N N . VAL A 1 217 ? -7.372 1.325 14.012 1.00 98.88 217 VAL A N 1
ATOM 1720 C CA . VAL A 1 217 ? -7.167 1.561 12.583 1.00 98.88 217 VAL A CA 1
ATOM 1721 C C . VAL A 1 217 ? -5.910 2.376 12.328 1.00 98.88 217 VAL A C 1
ATOM 1723 O O . VAL A 1 217 ? -5.126 2.019 11.449 1.00 98.88 217 VAL A O 1
ATOM 1726 N N . GLN A 1 218 ? -5.675 3.429 13.114 1.00 98.88 218 GLN A N 1
ATOM 1727 C CA . GLN A 1 218 ? -4.460 4.241 13.020 1.00 98.88 218 GLN A CA 1
ATOM 1728 C C . GLN A 1 218 ? -3.198 3.368 13.132 1.00 98.88 218 GLN A C 1
ATOM 1730 O O . GLN A 1 218 ? -2.292 3.457 12.296 1.00 98.88 218 GLN A O 1
ATOM 1735 N N . ARG A 1 219 ? -3.163 2.472 14.126 1.00 98.81 219 ARG A N 1
ATOM 1736 C CA . ARG A 1 219 ? -2.034 1.566 14.374 1.00 98.81 219 ARG A CA 1
ATOM 1737 C C . ARG A 1 219 ? -1.906 0.474 13.318 1.00 98.81 219 ARG A C 1
ATOM 1739 O O . ARG A 1 219 ? -0.791 0.195 12.876 1.00 98.81 219 ARG A O 1
ATOM 1746 N N . LEU A 1 220 ? -3.012 -0.092 12.837 1.00 98.94 220 LEU A N 1
ATOM 1747 C CA . LEU A 1 220 ? -2.987 -1.031 11.710 1.00 98.94 220 LEU A CA 1
ATOM 1748 C C . LEU A 1 220 ? -2.460 -0.358 10.430 1.00 98.94 220 LEU A C 1
ATOM 1750 O O . LEU A 1 220 ? -1.610 -0.922 9.737 1.00 98.94 220 LEU A O 1
ATOM 1754 N N . MET A 1 221 ? -2.863 0.881 10.139 1.00 98.88 221 MET A N 1
ATOM 1755 C CA . MET A 1 221 ? -2.286 1.635 9.022 1.00 98.88 221 MET A CA 1
ATOM 1756 C C . MET A 1 221 ? -0.782 1.875 9.199 1.00 98.88 221 MET A C 1
ATOM 1758 O O . MET A 1 221 ? -0.022 1.766 8.229 1.00 98.88 221 MET A O 1
ATOM 1762 N N . GLN A 1 222 ? -0.323 2.177 10.418 1.00 98.69 222 GLN A N 1
ATOM 1763 C CA . GLN A 1 222 ? 1.106 2.329 10.713 1.00 98.69 222 GLN A CA 1
ATOM 1764 C C . GLN A 1 222 ? 1.877 1.023 10.467 1.00 98.69 222 GLN A C 1
ATOM 1766 O O . GLN A 1 222 ? 2.976 1.061 9.921 1.00 98.69 222 GLN A O 1
ATOM 1771 N N . GLN A 1 223 ? 1.266 -0.125 10.771 1.00 98.62 223 GLN A N 1
ATOM 1772 C CA . GLN A 1 223 ? 1.808 -1.466 10.511 1.00 98.62 223 GLN A CA 1
ATOM 1773 C C . GLN A 1 223 ? 1.786 -1.863 9.020 1.00 98.62 223 GLN A C 1
ATOM 1775 O O . GLN A 1 223 ? 2.296 -2.920 8.653 1.00 98.62 223 GLN A O 1
ATOM 1780 N N . GLY A 1 224 ? 1.234 -1.023 8.137 1.00 98.69 224 GLY A N 1
ATOM 1781 C CA . GLY A 1 224 ? 1.275 -1.220 6.687 1.00 98.69 224 GLY A CA 1
ATOM 1782 C C . GLY A 1 224 ? -0.051 -1.638 6.048 1.00 98.69 224 GLY A C 1
ATOM 1783 O O . GLY A 1 224 ? -0.086 -1.821 4.826 1.00 98.69 224 GLY A O 1
ATOM 1784 N N . TYR A 1 225 ? -1.126 -1.793 6.826 1.00 98.94 225 TYR A N 1
ATOM 1785 C CA . TYR A 1 225 ? -2.449 -2.097 6.282 1.00 98.94 225 TYR A CA 1
ATOM 1786 C C . TYR A 1 225 ? -3.015 -0.899 5.507 1.00 98.94 225 TYR A C 1
ATOM 1788 O O . TYR A 1 225 ? -2.791 0.262 5.855 1.00 98.94 225 TYR A O 1
ATOM 1796 N N . GLY A 1 226 ? -3.747 -1.185 4.431 1.00 98.94 226 GLY A N 1
ATOM 1797 C CA . GLY A 1 226 ? -4.588 -0.186 3.774 1.00 98.94 226 GLY A CA 1
ATOM 1798 C C . GLY A 1 226 ? -5.904 0.002 4.521 1.00 98.94 226 GLY A C 1
ATOM 1799 O O . GLY A 1 226 ? -6.469 -0.963 5.030 1.00 98.94 226 GLY A O 1
ATOM 1800 N N . PHE A 1 227 ? -6.401 1.229 4.562 1.00 98.94 227 PHE A N 1
ATOM 1801 C CA . PHE A 1 227 ? -7.673 1.572 5.178 1.00 98.94 227 PHE A CA 1
ATOM 1802 C C . PHE A 1 227 ? -8.280 2.792 4.494 1.00 98.94 227 PHE A C 1
ATOM 1804 O O . PHE A 1 227 ? -7.549 3.653 4.003 1.00 98.94 227 PHE A O 1
ATOM 1811 N N . ALA A 1 228 ? -9.606 2.835 4.477 1.00 98.94 228 ALA A N 1
ATOM 1812 C CA . ALA A 1 228 ? -10.402 4.037 4.296 1.00 98.94 228 ALA A CA 1
ATOM 1813 C C . ALA A 1 228 ? -11.769 3.823 4.964 1.00 98.94 228 ALA A C 1
ATOM 1815 O O . ALA A 1 228 ? -12.221 2.676 5.105 1.00 98.94 228 ALA A O 1
ATOM 1816 N N . GLY A 1 229 ? -12.387 4.920 5.394 1.00 98.44 229 GLY A N 1
ATOM 1817 C CA . GLY A 1 229 ? -13.671 4.906 6.085 1.00 98.44 229 GLY A CA 1
ATOM 1818 C C . GLY A 1 229 ? -14.856 4.554 5.178 1.00 98.44 229 GLY A C 1
ATOM 1819 O O . GLY A 1 229 ? -14.717 4.353 3.968 1.00 98.44 229 GLY A O 1
ATOM 1820 N N . GLU A 1 230 ? -16.027 4.421 5.802 1.00 98.50 230 GLU A N 1
ATOM 1821 C CA . GLU A 1 230 ? -17.351 4.401 5.156 1.00 98.50 230 GLU A CA 1
ATOM 1822 C C . GLU A 1 230 ? -17.502 3.404 3.991 1.00 98.50 230 GLU A C 1
ATOM 1824 O O . GLU A 1 230 ? -18.227 3.629 3.014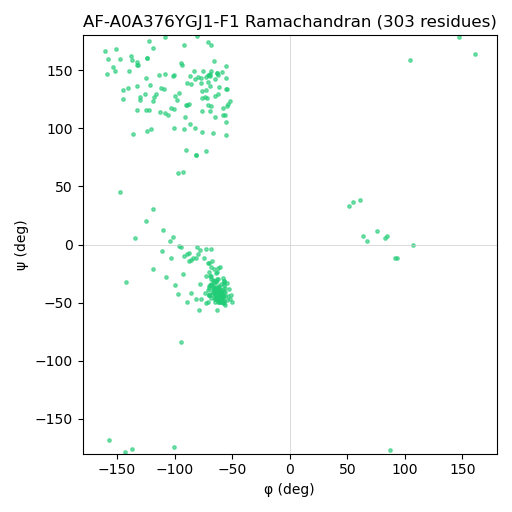 1.00 98.50 230 GLU A O 1
ATOM 1829 N N . GLY A 1 231 ? -16.813 2.267 4.089 1.00 98.69 231 GLY A N 1
ATOM 1830 C CA . GLY A 1 231 ? -16.840 1.208 3.088 1.00 98.69 231 GLY A CA 1
ATOM 1831 C C . GLY A 1 231 ? -16.024 1.487 1.817 1.00 98.69 231 GLY A C 1
ATOM 1832 O O . GLY A 1 231 ? -16.163 0.709 0.863 1.00 98.69 231 GLY A O 1
ATOM 1833 N N . ASP A 1 232 ? -15.177 2.527 1.780 1.00 98.88 232 ASP A N 1
ATOM 1834 C CA . ASP A 1 232 ? -14.384 2.922 0.605 1.00 98.88 232 ASP A CA 1
ATOM 1835 C C . ASP A 1 232 ? -13.213 1.973 0.304 1.00 98.88 232 ASP A C 1
ATOM 1837 O O . ASP A 1 232 ? -12.030 2.200 0.569 1.00 98.88 232 ASP A O 1
ATOM 1841 N N . TRP A 1 233 ? -13.554 0.872 -0.347 1.00 98.88 233 TRP A N 1
ATOM 1842 C CA . TRP A 1 233 ? -12.606 -0.162 -0.734 1.00 98.88 233 TRP A CA 1
ATOM 1843 C C . TRP A 1 233 ? -11.585 0.299 -1.784 1.00 98.88 233 TRP A C 1
ATOM 1845 O O . TRP A 1 233 ? -10.522 -0.319 -1.899 1.00 98.88 233 TRP A O 1
ATOM 1855 N N . LYS A 1 234 ? -11.874 1.362 -2.551 1.00 98.94 234 LYS A N 1
ATOM 1856 C CA . LYS A 1 234 ? -10.945 1.882 -3.567 1.00 98.94 234 LYS A CA 1
ATOM 1857 C C . LYS A 1 234 ? -9.776 2.578 -2.890 1.00 98.94 234 LYS A C 1
ATOM 1859 O O . LYS A 1 234 ? -8.623 2.250 -3.180 1.00 98.94 234 LYS A O 1
ATOM 1864 N N . THR A 1 235 ? -10.074 3.478 -1.960 1.00 98.94 235 THR A N 1
ATOM 1865 C CA . THR A 1 235 ? -9.051 4.216 -1.214 1.00 98.94 235 THR A CA 1
ATOM 1866 C C . THR A 1 235 ? -8.300 3.301 -0.251 1.00 98.94 235 THR A C 1
ATOM 1868 O O . THR A 1 235 ? -7.074 3.382 -0.183 1.00 98.94 235 THR A O 1
ATOM 1871 N N . ALA A 1 236 ? -8.974 2.333 0.384 1.00 98.94 236 ALA A N 1
ATOM 1872 C CA . ALA A 1 236 ? -8.299 1.331 1.212 1.00 98.94 236 ALA A CA 1
ATOM 1873 C C . ALA A 1 236 ? -7.262 0.515 0.418 1.00 98.94 236 ALA A C 1
ATOM 1875 O O . ALA A 1 236 ? -6.122 0.339 0.865 1.00 98.94 236 ALA A O 1
ATOM 1876 N N . ALA A 1 237 ? -7.622 0.051 -0.787 1.00 98.94 237 ALA A N 1
ATOM 1877 C CA . ALA A 1 237 ? -6.682 -0.626 -1.677 1.00 98.94 237 ALA A CA 1
ATOM 1878 C C . ALA A 1 237 ? -5.542 0.311 -2.106 1.00 98.94 237 ALA A C 1
ATOM 1880 O O . ALA A 1 237 ? -4.374 -0.074 -2.025 1.00 98.94 237 ALA A O 1
ATOM 1881 N N . LEU A 1 238 ? -5.858 1.545 -2.511 1.00 98.94 238 LEU A N 1
ATOM 1882 C CA . LEU A 1 238 ? -4.865 2.534 -2.934 1.00 98.94 238 LEU A CA 1
ATOM 1883 C C . LEU A 1 238 ? -3.849 2.840 -1.828 1.00 98.94 238 LEU A C 1
ATOM 1885 O O . LEU A 1 238 ? -2.648 2.853 -2.100 1.00 98.94 238 LEU A O 1
ATOM 1889 N N . LEU A 1 239 ? -4.298 3.001 -0.580 1.00 98.94 239 LEU A N 1
ATOM 1890 C CA . LEU A 1 239 ? -3.403 3.234 0.548 1.00 98.94 239 LEU A CA 1
ATOM 1891 C C . LEU A 1 239 ? -2.419 2.074 0.725 1.00 98.94 239 LEU A C 1
ATOM 1893 O O . LEU A 1 239 ? -1.219 2.308 0.878 1.00 98.94 239 LEU A O 1
ATOM 1897 N N . ARG A 1 240 ? -2.893 0.821 0.655 1.00 98.81 240 ARG A N 1
ATOM 1898 C CA . ARG A 1 240 ? -2.011 -0.354 0.741 1.00 98.81 240 ARG A CA 1
ATOM 1899 C C . ARG A 1 240 ? -0.999 -0.377 -0.404 1.00 98.81 240 ARG A C 1
ATOM 1901 O O . ARG A 1 240 ? 0.188 -0.595 -0.160 1.00 98.81 240 ARG A O 1
ATOM 1908 N N . ILE A 1 241 ? -1.452 -0.114 -1.629 1.00 98.81 241 ILE A N 1
ATOM 1909 C CA . ILE A 1 241 ? -0.598 -0.052 -2.823 1.00 98.81 241 ILE A CA 1
ATOM 1910 C C . ILE A 1 241 ? 0.503 0.995 -2.631 1.00 98.81 241 ILE A C 1
ATOM 1912 O O . ILE A 1 241 ? 1.675 0.700 -2.874 1.00 98.81 241 ILE A O 1
ATOM 1916 N N . MET A 1 242 ? 0.151 2.194 -2.158 1.00 98.75 242 MET A N 1
ATOM 1917 C CA . MET A 1 242 ? 1.101 3.283 -1.936 1.00 98.75 242 MET A CA 1
ATOM 1918 C C . MET A 1 242 ? 2.051 3.011 -0.764 1.00 98.75 242 MET A C 1
ATOM 1920 O O . MET A 1 242 ? 3.232 3.321 -0.881 1.00 98.75 242 MET A O 1
ATOM 1924 N N . LYS A 1 243 ? 1.598 2.361 0.316 1.00 98.62 243 LYS A N 1
ATOM 1925 C CA . LYS A 1 243 ? 2.466 1.940 1.433 1.00 98.62 243 LYS A CA 1
ATOM 1926 C C . LYS A 1 243 ? 3.517 0.911 1.008 1.00 98.62 243 LYS A C 1
ATOM 1928 O O . LYS A 1 243 ? 4.692 1.033 1.353 1.00 98.62 243 LYS A O 1
ATOM 1933 N N . VAL A 1 244 ? 3.137 -0.079 0.199 1.00 98.06 244 VAL A N 1
ATOM 1934 C CA . VAL A 1 244 ? 4.114 -1.011 -0.398 1.00 98.06 244 VAL A CA 1
ATOM 1935 C C . VAL A 1 244 ? 5.045 -0.257 -1.342 1.00 98.06 244 VAL A C 1
ATOM 1937 O O . VAL A 1 244 ? 6.267 -0.419 -1.301 1.00 98.06 244 VAL A O 1
ATOM 1940 N N . MET A 1 245 ? 4.482 0.640 -2.151 1.00 97.94 245 MET A N 1
ATOM 1941 C CA . MET A 1 245 ? 5.252 1.487 -3.048 1.00 97.94 245 MET A CA 1
ATOM 1942 C C . MET A 1 245 ? 6.201 2.428 -2.304 1.00 97.94 245 MET A C 1
ATOM 1944 O O . MET A 1 245 ? 7.203 2.777 -2.900 1.00 97.94 245 MET A O 1
ATOM 1948 N N . SER A 1 246 ? 5.997 2.801 -1.041 1.00 98.12 246 SER A N 1
ATOM 1949 C CA . SER A 1 246 ? 6.908 3.688 -0.297 1.00 98.12 246 SER A CA 1
ATOM 1950 C C . SER A 1 246 ? 7.922 2.959 0.591 1.00 98.12 246 SER A C 1
ATOM 1952 O O . SER A 1 246 ? 8.791 3.599 1.173 1.00 98.12 246 SER A O 1
ATOM 1954 N N . THR A 1 247 ? 7.902 1.621 0.647 1.00 98.12 247 THR A N 1
ATOM 1955 C CA . THR A 1 247 ? 8.806 0.831 1.510 1.00 98.12 247 THR A CA 1
ATOM 1956 C C . THR A 1 247 ? 10.279 1.189 1.288 1.00 98.12 247 THR A C 1
ATOM 1958 O O . THR A 1 247 ? 10.780 1.030 0.176 1.00 98.12 247 THR A O 1
ATOM 1961 N N . GLY A 1 248 ? 10.986 1.641 2.325 1.00 97.38 248 GLY A N 1
ATOM 1962 C CA . GLY A 1 248 ? 12.396 2.049 2.250 1.00 97.38 248 GLY A CA 1
ATOM 1963 C C . GLY A 1 248 ? 12.637 3.483 1.752 1.00 97.38 248 GLY A C 1
ATOM 1964 O O . GLY A 1 248 ? 13.790 3.853 1.548 1.00 97.38 248 GLY A O 1
ATOM 1965 N N . LEU A 1 249 ? 11.585 4.280 1.535 1.00 97.81 249 LEU A N 1
ATOM 1966 C CA . LEU A 1 249 ? 11.684 5.731 1.339 1.00 97.81 249 LEU A CA 1
ATOM 1967 C C . LEU A 1 249 ? 11.464 6.462 2.670 1.00 97.81 249 LEU A C 1
ATOM 1969 O O . LEU A 1 249 ? 10.828 5.932 3.578 1.00 97.81 249 LEU A O 1
ATOM 1973 N N . GLN A 1 250 ? 11.986 7.685 2.775 1.00 97.19 250 GLN A N 1
ATOM 1974 C CA . GLN A 1 250 ? 11.676 8.580 3.891 1.00 97.19 250 GLN A CA 1
ATOM 1975 C C . GLN A 1 250 ? 10.284 9.202 3.705 1.00 97.19 250 GLN A C 1
ATOM 1977 O O . GLN A 1 250 ? 9.908 9.547 2.583 1.00 97.19 250 GLN A O 1
ATOM 1982 N N . GLY A 1 251 ? 9.552 9.383 4.807 1.00 96.50 251 GLY A N 1
ATOM 1983 C CA . GLY A 1 251 ? 8.211 9.974 4.831 1.00 96.50 251 GLY A CA 1
ATOM 1984 C C . GLY A 1 251 ? 7.080 8.959 5.037 1.00 96.50 251 GLY A C 1
ATOM 1985 O O . GLY A 1 251 ? 7.234 7.759 4.813 1.00 96.50 251 GLY A O 1
ATOM 1986 N N . GLY A 1 252 ? 5.932 9.461 5.498 1.00 97.56 252 GLY A N 1
ATOM 1987 C CA . GLY A 1 252 ? 4.735 8.667 5.766 1.00 97.56 252 GLY A CA 1
ATOM 1988 C C . GLY A 1 252 ? 3.766 8.567 4.589 1.00 97.56 252 GLY A C 1
ATOM 1989 O O . GLY A 1 252 ? 3.880 9.255 3.578 1.00 97.56 252 GLY A O 1
ATOM 1990 N N . THR A 1 253 ? 2.757 7.710 4.732 1.00 98.69 253 THR A N 1
ATOM 1991 C CA . THR A 1 253 ? 1.626 7.612 3.796 1.00 98.69 253 THR A CA 1
ATOM 1992 C C . THR A 1 253 ? 0.373 7.277 4.601 1.00 98.69 253 THR A C 1
ATOM 1994 O O . THR A 1 253 ? 0.377 6.294 5.347 1.00 98.69 253 THR A O 1
ATOM 1997 N N . SER A 1 254 ? -0.680 8.085 4.478 1.00 98.88 254 SER A N 1
ATOM 1998 C CA . SER A 1 254 ? -1.899 7.989 5.290 1.00 98.88 254 SER A CA 1
ATOM 1999 C C . SER A 1 254 ? -3.154 8.026 4.425 1.00 98.88 254 SER A C 1
ATOM 2001 O O . SER A 1 254 ? -3.136 8.603 3.340 1.00 98.88 254 SER A O 1
ATOM 2003 N N . PHE A 1 255 ? -4.238 7.448 4.940 1.00 98.81 255 PHE A N 1
ATOM 2004 C CA . PHE A 1 255 ? -5.589 7.858 4.567 1.00 98.81 255 PHE A CA 1
ATOM 2005 C C . PHE A 1 255 ? -5.811 9.324 4.971 1.00 98.81 255 PHE A C 1
ATOM 2007 O O . PHE A 1 255 ? -5.228 9.777 5.963 1.00 98.81 255 PHE A O 1
ATOM 2014 N N . MET A 1 256 ? -6.581 10.066 4.179 1.00 98.69 256 MET A N 1
ATOM 2015 C CA . MET A 1 256 ? -6.836 11.486 4.398 1.00 98.69 256 MET A CA 1
ATOM 2016 C C . MET A 1 256 ? -8.116 11.918 3.684 1.00 98.69 256 MET A C 1
ATOM 2018 O O . MET A 1 256 ? -8.392 11.427 2.588 1.00 98.69 256 MET A O 1
ATOM 2022 N N . GLU A 1 257 ? -8.826 12.873 4.275 1.00 98.62 257 GLU A N 1
ATOM 2023 C CA . GLU A 1 257 ? -9.961 13.575 3.682 1.00 98.62 257 GLU A CA 1
ATOM 2024 C C . GLU A 1 257 ? -9.799 15.091 3.892 1.00 98.62 257 GLU A C 1
ATOM 2026 O O . GLU A 1 257 ? -9.405 15.549 4.969 1.00 98.62 257 GLU A O 1
ATOM 2031 N N . ASP A 1 258 ? -10.069 15.884 2.855 1.00 98.38 258 ASP A N 1
ATOM 2032 C CA . ASP A 1 258 ? -10.120 17.345 2.934 1.00 98.38 258 ASP A CA 1
ATOM 2033 C C . ASP A 1 258 ? -11.285 17.773 3.842 1.00 98.38 258 ASP A C 1
ATOM 2035 O O . ASP A 1 258 ? -12.451 17.633 3.479 1.00 98.38 258 ASP A O 1
ATOM 2039 N N . TYR A 1 259 ? -10.981 18.305 5.028 1.00 96.75 259 TYR A N 1
ATOM 2040 C CA . TYR A 1 259 ? -11.982 18.499 6.080 1.00 96.75 259 TYR A CA 1
ATOM 2041 C C . TYR A 1 259 ? -12.544 19.925 6.120 1.00 96.75 259 TYR A C 1
ATOM 2043 O O . TYR A 1 259 ? -13.743 20.128 6.307 1.00 96.75 259 TYR A O 1
ATOM 2051 N N . THR A 1 260 ? -11.687 20.941 5.976 1.00 97.81 260 THR A N 1
ATOM 2052 C CA . THR A 1 260 ? -12.108 22.351 5.907 1.00 97.81 260 THR A CA 1
ATOM 2053 C C . THR A 1 260 ? -11.032 23.242 5.280 1.00 97.81 260 THR A C 1
ATOM 2055 O O . THR A 1 260 ? -9.877 22.836 5.137 1.00 97.81 260 THR A O 1
ATOM 2058 N N . TYR A 1 261 ? -11.402 24.469 4.914 1.00 98.56 261 TYR A N 1
ATOM 2059 C CA . TYR A 1 261 ? -10.534 25.434 4.239 1.00 98.56 261 TYR A CA 1
ATOM 2060 C C . TYR A 1 261 ? -10.230 26.655 5.110 1.00 98.56 261 TYR A C 1
ATOM 2062 O O . TYR A 1 261 ? -11.085 27.139 5.853 1.00 98.56 261 TYR A O 1
ATOM 2070 N N . HIS A 1 262 ? -9.018 27.187 4.959 1.00 98.00 262 HIS A N 1
ATOM 2071 C CA . HIS A 1 262 ? -8.599 28.491 5.472 1.00 98.00 262 HIS A CA 1
ATOM 2072 C C . HIS A 1 262 ? -8.343 29.409 4.282 1.00 98.00 262 HIS A C 1
ATOM 2074 O O . HIS A 1 262 ? -7.430 29.152 3.502 1.00 98.00 262 HIS A O 1
ATOM 2080 N N . PHE A 1 263 ? -9.156 30.455 4.131 1.00 98.38 263 PHE A N 1
ATOM 2081 C CA . PHE A 1 263 ? -8.999 31.437 3.059 1.00 98.38 263 PHE A CA 1
ATOM 2082 C C . PHE A 1 263 ? -8.433 32.738 3.616 1.00 98.38 263 PHE A C 1
ATOM 2084 O O . PHE A 1 263 ? -9.103 33.473 4.345 1.00 98.38 263 PHE A O 1
ATOM 2091 N N . GLU A 1 264 ? -7.200 33.038 3.233 1.00 98.25 264 GLU A N 1
ATOM 2092 C CA . GLU A 1 264 ? -6.472 34.234 3.628 1.00 98.25 264 GLU A CA 1
ATOM 2093 C C . GLU A 1 264 ? -5.614 34.671 2.445 1.00 98.25 264 GLU A C 1
ATOM 2095 O O . GLU A 1 264 ? -4.930 33.867 1.818 1.00 98.25 264 GLU A O 1
ATOM 2100 N N . LYS A 1 265 ? -5.633 35.963 2.110 1.00 98.06 265 LYS A N 1
ATOM 2101 C CA . LYS A 1 265 ? -4.951 36.468 0.915 1.00 98.06 265 LYS A CA 1
ATOM 2102 C C . LYS A 1 265 ? -3.457 36.108 0.928 1.00 98.06 265 LYS A C 1
ATOM 2104 O O . LYS A 1 265 ? -2.686 36.695 1.680 1.00 98.06 265 LYS A O 1
ATOM 2109 N N . GLY A 1 266 ? -3.051 35.224 0.014 1.00 98.00 266 GLY A N 1
ATOM 2110 C CA . GLY A 1 266 ? -1.669 34.742 -0.103 1.00 98.00 266 GLY A CA 1
ATOM 2111 C C . GLY A 1 266 ? -1.318 33.567 0.819 1.00 98.00 266 GLY A C 1
ATOM 2112 O O . GLY A 1 266 ? -0.150 33.195 0.873 1.00 98.00 266 GLY A O 1
ATOM 2113 N N . ASN A 1 267 ? -2.301 32.995 1.519 1.00 98.06 267 ASN A N 1
ATOM 2114 C CA . ASN A 1 267 ? -2.156 31.910 2.487 1.00 98.06 267 ASN A CA 1
ATOM 2115 C C . ASN A 1 267 ? -3.400 30.993 2.497 1.00 98.06 267 ASN A C 1
ATOM 2117 O O . ASN A 1 267 ? -3.929 30.660 3.553 1.00 98.06 267 ASN A O 1
ATOM 2121 N N . ASP A 1 268 ? -3.904 30.610 1.322 1.00 98.50 268 ASP A N 1
ATOM 2122 C CA . ASP A 1 268 ? -5.013 29.653 1.234 1.00 98.50 268 ASP A CA 1
ATOM 2123 C C . ASP A 1 268 ? -4.519 28.239 1.594 1.00 98.50 268 ASP A C 1
ATOM 2125 O O . ASP A 1 268 ? -3.553 27.747 1.001 1.00 98.50 268 ASP A O 1
ATOM 2129 N N . LEU A 1 269 ? -5.171 27.580 2.560 1.00 98.50 269 LEU A N 1
ATOM 2130 C CA . LEU A 1 269 ? -4.790 26.258 3.078 1.00 98.50 269 LEU A CA 1
ATOM 2131 C C . LEU A 1 269 ? -5.992 25.306 3.162 1.00 98.50 269 LEU A C 1
ATOM 2133 O O . LEU A 1 269 ? -7.143 25.725 3.296 1.00 98.50 269 LEU A O 1
ATOM 2137 N N . VAL A 1 270 ? -5.698 24.004 3.161 1.00 98.62 270 VAL A N 1
ATOM 2138 C CA . VAL A 1 270 ? -6.663 22.932 3.435 1.00 98.62 270 VAL A CA 1
ATOM 2139 C C . VAL A 1 270 ? -6.246 22.195 4.702 1.00 98.62 270 VAL A C 1
ATOM 2141 O O . VAL A 1 270 ? -5.100 21.761 4.823 1.00 98.62 270 VAL A O 1
ATOM 2144 N N . LEU A 1 271 ? -7.18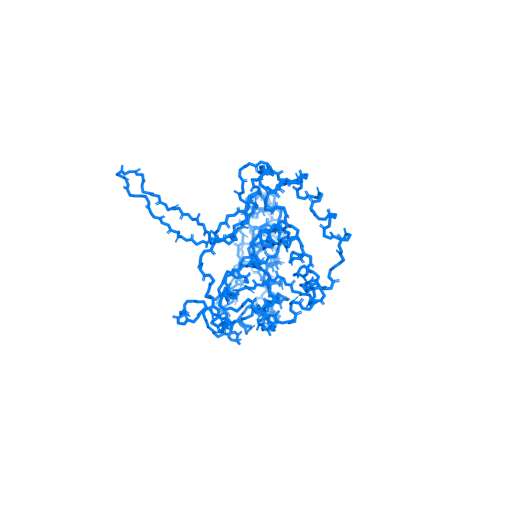0 22.035 5.637 1.00 98.62 271 LEU A N 1
ATOM 2145 C CA . LEU A 1 271 ? -7.014 21.164 6.792 1.00 98.62 271 LEU A CA 1
ATOM 2146 C C . LEU A 1 271 ? -7.539 19.771 6.431 1.00 98.62 271 LEU A C 1
ATOM 2148 O O . LEU A 1 271 ? -8.746 19.584 6.286 1.00 98.62 271 LEU A O 1
ATOM 2152 N N . GLY A 1 272 ? -6.633 18.805 6.298 1.00 98.50 272 GLY A N 1
ATOM 2153 C CA . GLY A 1 272 ? -6.982 17.395 6.132 1.00 98.50 272 GLY A CA 1
ATOM 2154 C C . GLY A 1 272 ? -7.111 16.679 7.478 1.00 98.50 272 GLY A C 1
ATOM 2155 O O . GLY A 1 272 ? -6.300 16.906 8.377 1.00 98.50 272 GLY A O 1
ATOM 2156 N N . SER A 1 273 ? -8.115 15.816 7.615 1.00 98.38 273 SER A N 1
ATOM 2157 C CA . SER A 1 273 ? -8.294 14.922 8.766 1.00 98.38 273 SER A CA 1
ATOM 2158 C C . SER A 1 273 ? -9.158 13.719 8.361 1.00 98.38 273 SER A C 1
ATOM 2160 O O . SER A 1 273 ? -9.405 13.486 7.184 1.00 98.38 273 SER A O 1
ATOM 2162 N N . HIS A 1 274 ? -9.612 12.947 9.341 1.00 98.44 274 HIS A N 1
ATOM 2163 C CA . HIS A 1 274 ? -10.809 12.118 9.252 1.00 98.44 274 HIS A CA 1
ATOM 2164 C C . HIS A 1 274 ? -11.526 12.131 10.612 1.00 98.44 274 HIS A C 1
ATOM 2166 O O . HIS A 1 274 ? -11.049 12.785 11.546 1.00 98.44 274 HIS A O 1
ATOM 2172 N N . MET A 1 275 ? -12.635 11.396 10.745 1.00 96.25 275 MET A N 1
ATOM 2173 C CA . MET A 1 275 ? -13.367 11.236 12.009 1.00 96.25 275 MET A CA 1
ATOM 2174 C C . MET A 1 275 ? -12.436 10.839 13.164 1.00 96.25 275 ME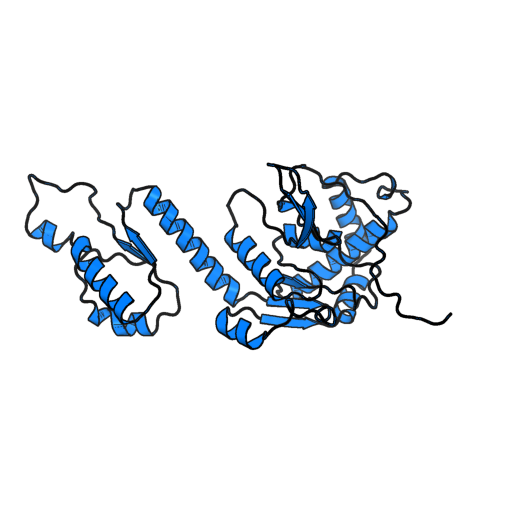T A C 1
ATOM 2176 O O . MET A 1 275 ? -12.478 11.458 14.227 1.00 96.25 275 MET A O 1
ATOM 2180 N N . LEU A 1 276 ? -11.602 9.812 12.949 1.00 97.81 276 LEU A N 1
ATOM 2181 C CA . LEU A 1 276 ? -10.581 9.335 13.888 1.00 97.81 276 LEU A CA 1
ATOM 2182 C C . LEU A 1 276 ? -9.291 8.884 13.169 1.00 97.81 276 LEU A C 1
ATOM 2184 O O . LEU A 1 276 ? -8.194 8.978 13.710 1.00 97.81 276 LEU A O 1
ATOM 2188 N N . GLU A 1 277 ? -9.399 8.350 11.957 1.00 98.50 277 GLU A N 1
ATOM 2189 C CA . GLU A 1 277 ? -8.471 7.380 11.374 1.00 98.50 277 GLU A CA 1
ATOM 2190 C C . GLU A 1 277 ? -7.352 8.019 10.537 1.00 98.50 277 GLU A C 1
ATOM 2192 O O . GLU A 1 277 ? -7.209 7.743 9.348 1.00 98.50 277 GLU A O 1
ATOM 2197 N N . VAL A 1 278 ? -6.504 8.839 11.162 1.00 98.81 278 VAL A N 1
ATOM 2198 C CA . VAL A 1 278 ? -5.285 9.379 10.529 1.00 98.81 278 VAL A CA 1
ATOM 2199 C C . VAL A 1 278 ? -4.053 8.576 10.959 1.00 98.81 278 VAL A C 1
ATOM 2201 O O . VAL A 1 278 ? -3.806 8.358 12.143 1.00 98.81 278 VAL A O 1
ATOM 2204 N N . CYS A 1 279 ? -3.256 8.104 9.997 1.00 98.75 279 CYS A N 1
ATOM 2205 C CA . CYS A 1 279 ? -2.110 7.238 10.265 1.00 98.75 279 CYS A CA 1
ATOM 2206 C C . CYS A 1 279 ? -0.951 8.034 10.896 1.00 98.75 279 CYS A C 1
ATOM 2208 O O . CYS A 1 279 ? -0.451 8.971 10.271 1.00 98.75 279 CYS A O 1
ATOM 2210 N N . PRO A 1 280 ? -0.400 7.614 12.049 1.00 98.19 280 PRO A N 1
ATOM 2211 C CA . PRO A 1 280 ? 0.696 8.321 12.715 1.00 98.19 280 PRO A CA 1
ATOM 2212 C C . PRO A 1 280 ? 2.023 8.269 11.941 1.00 98.19 280 PRO A C 1
ATOM 2214 O O . PRO A 1 280 ? 2.974 8.938 12.318 1.00 98.19 280 PRO A O 1
ATOM 2217 N N . SER A 1 281 ? 2.111 7.546 10.815 1.00 98.19 281 SER A N 1
ATOM 2218 C CA . SER A 1 281 ? 3.305 7.577 9.951 1.00 98.19 281 SER A CA 1
ATOM 2219 C C . SER A 1 281 ? 3.634 8.966 9.389 1.00 98.19 281 SER A C 1
ATOM 2221 O O . SER A 1 281 ? 4.738 9.160 8.896 1.00 98.19 281 SER A O 1
ATOM 2223 N N . ILE A 1 282 ? 2.663 9.887 9.371 1.00 98.38 282 ILE A N 1
ATOM 2224 C CA . ILE A 1 282 ? 2.856 11.284 8.945 1.00 98.38 282 ILE A CA 1
ATOM 2225 C C . ILE A 1 282 ? 2.968 12.258 10.131 1.00 98.38 282 ILE A C 1
ATOM 2227 O O . ILE A 1 282 ? 2.986 13.467 9.916 1.00 98.38 282 ILE A O 1
ATOM 2231 N N . ALA A 1 283 ? 3.015 11.759 11.372 1.00 97.75 283 ALA A N 1
ATOM 2232 C CA . ALA A 1 283 ? 3.175 12.603 12.549 1.00 97.75 283 ALA A CA 1
ATOM 2233 C C . ALA A 1 283 ? 4.587 13.207 12.607 1.00 97.75 283 ALA A C 1
ATOM 2235 O O . ALA A 1 283 ? 5.564 12.579 12.202 1.00 97.75 283 ALA A O 1
ATOM 2236 N N . VAL A 1 284 ? 4.675 14.435 13.123 1.00 97.50 284 VAL A N 1
ATOM 2237 C CA . VAL A 1 284 ? 5.952 15.108 13.411 1.00 97.50 284 VAL A CA 1
ATOM 2238 C C . VAL A 1 284 ? 6.464 14.715 14.795 1.00 97.50 284 VAL A C 1
ATOM 2240 O O . VAL A 1 284 ? 7.654 14.467 14.967 1.00 97.50 284 VAL A O 1
ATOM 2243 N N . GLU A 1 285 ? 5.559 14.645 15.771 1.00 95.50 285 GLU A N 1
ATOM 2244 C CA . GLU A 1 285 ? 5.883 14.294 17.151 1.00 95.50 285 GLU A CA 1
ATOM 2245 C C . GLU A 1 285 ? 6.257 12.814 17.282 1.00 95.50 285 GLU A C 1
ATOM 2247 O O . GLU A 1 285 ? 5.604 11.944 16.704 1.00 95.50 285 GLU A O 1
ATOM 2252 N N . GLU A 1 286 ? 7.265 12.521 18.106 1.00 91.44 286 GLU A N 1
ATOM 2253 C CA . GLU A 1 286 ? 7.713 11.146 18.367 1.00 91.44 286 GLU A CA 1
ATOM 2254 C C . GLU A 1 286 ? 6.630 10.313 19.074 1.00 91.44 286 GLU A C 1
ATOM 2256 O O . GLU A 1 286 ? 6.447 9.136 18.763 1.00 91.44 286 GLU A O 1
ATOM 2261 N N . LYS A 1 287 ? 5.888 10.935 20.002 1.00 94.88 287 LYS A N 1
ATOM 2262 C CA . LYS A 1 287 ? 4.801 10.303 20.762 1.00 94.88 287 LYS A CA 1
ATOM 2263 C C . LYS A 1 287 ? 3.492 11.072 20.592 1.00 94.88 287 LYS A C 1
ATOM 2265 O O . LYS A 1 287 ? 3.269 12.046 21.319 1.00 94.88 287 LYS A O 1
ATOM 2270 N N . PRO A 1 288 ? 2.600 10.632 19.686 1.00 97.00 288 PRO A N 1
ATOM 2271 C CA . PRO A 1 288 ? 1.265 11.205 19.565 1.00 97.00 288 PRO A CA 1
ATOM 2272 C C . PRO A 1 288 ? 0.503 11.157 20.896 1.00 97.00 288 PRO A C 1
ATOM 2274 O O . PRO A 1 288 ? 0.751 10.297 21.746 1.00 97.00 288 PRO A O 1
ATOM 2277 N N . ILE A 1 289 ? -0.440 12.078 21.078 1.00 98.38 289 ILE A N 1
ATOM 2278 C CA . ILE A 1 289 ? -1.339 12.067 22.236 1.00 98.38 289 ILE A CA 1
ATOM 2279 C C . ILE A 1 289 ? -2.404 10.988 22.019 1.00 98.38 289 ILE A C 1
ATOM 2281 O O . ILE A 1 289 ? -3.028 10.942 20.959 1.00 98.38 289 ILE A O 1
ATOM 2285 N N . LEU A 1 290 ? -2.629 10.148 23.029 1.00 98.12 290 LEU A N 1
ATOM 2286 C CA . LEU A 1 290 ? -3.759 9.222 23.069 1.00 98.12 290 LEU A CA 1
ATOM 2287 C C . LEU A 1 290 ? -4.814 9.796 24.012 1.00 98.12 290 LEU A C 1
ATOM 2289 O O . LEU A 1 290 ? -4.572 9.960 25.209 1.00 98.12 290 LEU A O 1
ATOM 2293 N N . ASP A 1 291 ? -5.986 10.095 23.456 1.00 97.81 291 ASP A N 1
ATOM 2294 C CA . ASP A 1 291 ? -7.100 10.682 24.189 1.00 97.81 291 ASP A CA 1
ATOM 2295 C C . ASP A 1 291 ? -8.443 10.050 23.802 1.00 97.81 291 ASP A C 1
ATOM 2297 O O . ASP A 1 291 ? -8.562 9.388 22.769 1.00 97.81 291 ASP A O 1
ATOM 2301 N N . VAL A 1 292 ? -9.459 10.246 24.644 1.00 96.94 292 VAL A N 1
ATOM 2302 C CA . VAL A 1 292 ? -10.814 9.728 24.422 1.00 96.94 292 VAL A CA 1
ATOM 2303 C C . VAL A 1 292 ? -11.809 10.876 24.480 1.00 96.94 292 VAL A C 1
ATOM 2305 O O . VAL A 1 292 ? -12.023 11.481 25.528 1.00 96.94 292 VAL A O 1
ATOM 2308 N N . GLN A 1 293 ? -12.461 11.130 23.348 1.00 95.44 293 GLN A N 1
ATOM 2309 C CA . GLN A 1 293 ? -13.423 12.215 23.176 1.00 95.44 293 GLN A CA 1
ATOM 2310 C C . GLN A 1 293 ? -14.778 11.687 22.698 1.00 95.44 293 GLN A C 1
ATOM 2312 O O . GLN A 1 293 ? -14.898 10.566 22.199 1.00 95.44 293 GLN A O 1
ATOM 2317 N N . HIS A 1 294 ? -15.826 12.489 22.881 1.00 93.81 294 HIS A N 1
ATOM 2318 C CA . HIS A 1 294 ? -17.165 12.137 22.417 1.00 93.81 294 HIS A CA 1
ATOM 2319 C C . HIS A 1 294 ? -17.270 12.239 20.887 1.00 93.81 294 HIS A C 1
ATOM 2321 O O . HIS A 1 294 ? -16.901 13.257 20.308 1.00 93.81 294 HIS A O 1
ATOM 2327 N N . LEU A 1 295 ? -17.849 11.216 20.251 1.00 90.56 295 LEU A N 1
ATOM 2328 C CA . LEU A 1 295 ? -18.172 11.194 18.824 1.00 90.56 295 LEU A CA 1
ATOM 2329 C C . LEU A 1 295 ? -19.679 10.955 18.641 1.00 90.56 295 LEU A C 1
ATOM 2331 O O . LEU A 1 295 ? -20.192 9.901 19.015 1.00 90.56 295 LEU A O 1
ATOM 2335 N N . GLY A 1 296 ? -20.391 11.935 18.078 1.00 82.31 296 GLY A N 1
ATOM 2336 C CA . GLY A 1 296 ? -21.860 11.927 17.996 1.00 82.31 296 GLY A CA 1
ATOM 2337 C C . GLY A 1 296 ? -22.470 11.258 16.755 1.00 82.31 296 GLY A C 1
ATOM 2338 O O . GLY A 1 296 ? -23.684 11.105 16.699 1.00 82.31 296 GLY A O 1
ATOM 2339 N N . MET A 1 297 ? -21.666 10.869 15.758 1.00 64.19 297 MET A N 1
ATOM 2340 C CA . MET A 1 297 ? -22.155 10.447 14.430 1.00 64.19 297 MET A CA 1
ATOM 2341 C C . MET A 1 297 ? -22.719 9.015 14.356 1.00 64.19 297 MET A C 1
ATOM 2343 O O . MET A 1 297 ? -23.248 8.620 13.321 1.00 64.19 297 MET A O 1
ATOM 2347 N N . VAL A 1 298 ? -22.654 8.231 15.437 1.00 53.59 298 VAL A N 1
ATOM 2348 C CA . VAL A 1 298 ? -23.240 6.882 15.460 1.00 53.59 298 VAL A CA 1
ATOM 2349 C C . VAL A 1 298 ? -24.757 7.003 15.598 1.00 53.59 298 VAL A C 1
ATOM 2351 O O . VAL A 1 298 ? -25.260 7.456 16.631 1.00 53.59 298 VAL A O 1
ATOM 2354 N N . VAL A 1 299 ? -25.499 6.583 14.569 1.00 43.25 299 VAL A N 1
ATOM 2355 C CA . VAL A 1 299 ? -26.958 6.448 14.648 1.00 43.25 299 VAL A CA 1
ATOM 2356 C C . VAL A 1 299 ? -27.258 5.480 15.788 1.00 43.25 299 VAL A C 1
ATOM 2358 O O . VAL A 1 299 ? -26.965 4.289 15.700 1.00 43.25 299 VAL A O 1
ATOM 2361 N N . ARG A 1 300 ? -27.841 5.990 16.880 1.00 39.03 300 ARG A N 1
ATOM 2362 C CA . ARG A 1 300 ? -28.504 5.146 17.873 1.00 39.03 300 ARG A CA 1
ATOM 2363 C C . ARG A 1 300 ? -29.544 4.336 17.111 1.00 39.03 300 ARG A C 1
ATOM 2365 O O . ARG A 1 300 ? -30.573 4.886 16.722 1.00 39.03 300 ARG A O 1
ATOM 2372 N N . THR A 1 301 ? -29.301 3.046 16.886 1.00 35.50 301 THR A N 1
ATOM 2373 C CA . THR A 1 301 ? -30.412 2.144 16.606 1.00 35.50 301 THR A CA 1
ATOM 2374 C C . THR A 1 301 ? -31.387 2.303 17.754 1.00 35.50 301 THR A C 1
ATOM 2376 O O . THR A 1 301 ? -31.021 2.113 18.913 1.00 35.50 301 THR A O 1
ATOM 2379 N N . ILE A 1 302 ? -32.591 2.741 17.406 1.00 33.19 302 ILE A N 1
ATOM 2380 C CA . ILE A 1 302 ? -33.751 2.822 18.277 1.00 33.19 302 ILE A CA 1
ATOM 2381 C C . ILE A 1 302 ? -33.956 1.413 18.840 1.00 33.19 302 ILE A C 1
ATOM 2383 O O . ILE A 1 302 ? -34.545 0.556 18.188 1.00 33.19 302 ILE A O 1
ATOM 2387 N N . LEU A 1 303 ? -33.400 1.145 20.016 1.00 27.73 303 LEU A N 1
ATOM 2388 C CA . LEU A 1 303 ? -33.909 0.107 20.892 1.00 27.73 303 LEU A CA 1
ATOM 2389 C C . LEU A 1 303 ? -34.942 0.821 21.769 1.00 27.73 303 LEU A C 1
ATOM 2391 O O . LEU A 1 303 ? -34.579 1.826 22.387 1.00 27.73 303 LEU A O 1
ATOM 2395 N N . PRO A 1 304 ? -36.219 0.404 21.747 1.00 33.16 304 PRO A N 1
ATOM 2396 C CA . PRO A 1 304 ? -37.197 0.940 22.677 1.00 33.16 304 PRO A CA 1
ATOM 2397 C C . PRO A 1 304 ? -36.794 0.567 24.109 1.00 33.16 304 PRO A C 1
ATOM 2399 O O . PRO A 1 304 ? -36.174 -0.479 24.316 1.00 33.16 304 PRO A O 1
ATOM 2402 N N . ASP A 1 305 ? -37.125 1.471 25.033 1.00 35.31 305 ASP A N 1
ATOM 2403 C CA . ASP A 1 305 ? -36.913 1.371 26.484 1.00 35.31 305 ASP A CA 1
ATOM 2404 C C . ASP A 1 305 ? -37.344 0.023 27.093 1.00 35.31 305 ASP A C 1
ATOM 2406 O O . ASP A 1 305 ? -38.373 -0.543 26.647 1.00 35.31 305 ASP A O 1
#

Mean predicted aligned error: 4.01 Å

Sequence (305 aa):
MVWLHTFSPAKMWINGLTMLNKPLLQFHTQFNAALPWDSIDMDFMNLNQTAHGGREFGFIGARMRQQHAVVTGHWQDKQAHERIGSWMRQAVSKQDTRHLKVCRFGDNMREVAVTDGDKVAAQIKFGFSVNTWAVGDLVQVVNSISDGDVNALVDEYESCYTMTPATQIHGEKRQNVLEAARIELGMKRFLEQGGFHAFTTTFEDLHGLKQLPGLAVQRLMQQGYGFAGEGDWKTAALLRIMKVMSTGLQGGTSFMEDYTYHFEKGNDLVLGSHMLEVCPSIAVEEKPILDVQHLGMVVRTILPD